Protein AF-A0A920H6Q6-F1 (afdb_monomer_lite)

Sequence (199 aa):
MEVSNDFLIGRILANDLVDDETGEIVLPLNTTIDEENISTLLSKAKGKFETLYINDIDCGPYISSTLSIDSTQTQLEAQVEIYKMMRPGEPPTKESAQNLFSNLFFIKERYDLSDVGRMKFNARIGDDSSKENILNKNDIVNVILELVNIRNGNGEVDDIDHLGNRRVRSVGEMVENVYRVGLVRLEEGCKRKINCSRI

Secondary structure (DSSP, 8-state):
-PPPHHHHTT-BBSS-EE-TTT--EEE-TT-B--HHHHHHHHHHSTT---B---BTTTB--HHHHHHHH----SHHHHHHHHHHHHSTTSPP-HHHHHHHHHHHHT-TTT---HHHHHHHHHHHHT--S---SSPPHHHHHHHHHHHHHHHTTSS-PPPTT-GGG--PPPHHHHHHHHHHHHHHHHHHHHHHHHHHTT-

Radius of gyration: 24.35 Å; chains: 1; bounding box: 63×47×61 Å

Foldseek 3Di:
DDDDLVNQAQWFFQAFQAAPVPRDGPDHHLDGDHPVCSVVCVVRVVPDGDTDDDDPQQHHCVVSVVVVVDPDDDPQVVLQVVVCVVPPPDHDDSVNSVVVVCLCFPDCVRFFCPQLNLVVLCVVLVHPPDRGRTDDPVSVVSVVVVVSCVVSVNDDDDDCPPVSNPDDDDPVNVVVVVVVVVVVVVVVVVVVVVVVVVD

Structure (mmCIF, N/CA/C/O backbone):
data_AF-A0A920H6Q6-F1
#
_entry.id   AF-A0A920H6Q6-F1
#
loop_
_atom_site.group_PDB
_atom_site.id
_atom_site.type_symbol
_atom_site.label_atom_id
_atom_site.label_alt_id
_atom_site.label_comp_id
_atom_site.label_asym_id
_atom_site.label_entity_id
_atom_site.label_seq_id
_atom_site.pdbx_PDB_ins_code
_atom_site.Cartn_x
_atom_site.Cartn_y
_atom_site.Cartn_z
_atom_site.occupancy
_atom_site.B_iso_or_equiv
_atom_site.auth_seq_id
_atom_site.auth_comp_id
_atom_site.auth_asym_id
_atom_site.auth_atom_id
_atom_site.pdbx_PDB_model_num
ATOM 1 N N . MET A 1 1 ? -32.279 -4.990 15.757 1.00 48.47 1 MET A N 1
ATOM 2 C CA . MET A 1 1 ? -32.248 -6.394 16.212 1.00 48.47 1 MET A CA 1
ATOM 3 C C . MET A 1 1 ? -31.710 -6.370 17.624 1.00 48.47 1 MET A C 1
ATOM 5 O O . MET A 1 1 ? -30.701 -5.709 17.829 1.00 48.47 1 MET A O 1
ATOM 9 N N . GLU A 1 2 ? -32.397 -6.982 18.584 1.00 58.22 2 GLU A N 1
ATOM 10 C CA . GLU A 1 2 ? -31.806 -7.212 19.906 1.00 58.22 2 GLU A CA 1
ATOM 11 C C . GLU A 1 2 ? -30.709 -8.263 19.735 1.00 58.22 2 GLU A C 1
ATOM 13 O O . GLU A 1 2 ? -30.958 -9.348 19.213 1.00 58.22 2 GLU A O 1
ATOM 18 N N . VAL A 1 3 ? -29.478 -7.893 20.072 1.00 67.44 3 VAL A N 1
ATOM 19 C CA . VAL A 1 3 ? -28.306 -8.761 19.966 1.00 67.44 3 VAL A CA 1
ATOM 20 C C . VAL A 1 3 ? -27.992 -9.247 21.376 1.00 67.44 3 VAL A C 1
ATOM 22 O O . VAL A 1 3 ? -27.889 -8.429 22.286 1.00 67.44 3 VAL A O 1
ATOM 25 N N . SER A 1 4 ? -27.882 -10.565 21.567 1.00 78.31 4 SER A N 1
ATOM 26 C CA . SER A 1 4 ? -27.472 -11.129 22.860 1.00 78.31 4 SER A CA 1
ATOM 27 C C . SER A 1 4 ? -26.034 -10.723 23.177 1.00 78.31 4 SER A C 1
ATOM 29 O O . SER A 1 4 ? -25.201 -10.668 22.270 1.00 78.31 4 SER A O 1
ATOM 31 N N . ASN A 1 5 ? -25.724 -10.498 24.454 1.00 76.69 5 ASN A N 1
ATOM 32 C CA . ASN A 1 5 ? -24.369 -10.159 24.900 1.00 76.69 5 ASN A CA 1
ATOM 33 C C . ASN A 1 5 ? -23.346 -11.219 24.460 1.00 76.69 5 ASN A C 1
ATOM 35 O O . ASN A 1 5 ? -22.254 -10.865 24.028 1.00 76.69 5 ASN A O 1
ATOM 39 N N . ASP A 1 6 ? -23.740 -12.494 24.443 1.00 79.88 6 ASP A N 1
ATOM 40 C CA . ASP A 1 6 ? -22.891 -13.610 24.009 1.00 79.88 6 ASP A CA 1
ATOM 41 C C . ASP A 1 6 ? -22.455 -13.509 22.539 1.00 79.88 6 ASP A C 1
ATOM 43 O O . ASP A 1 6 ? -21.409 -14.025 22.164 1.00 79.88 6 ASP A O 1
ATOM 47 N N . PHE A 1 7 ? -23.238 -12.836 21.687 1.00 82.19 7 PHE A N 1
ATOM 48 C CA . PHE A 1 7 ? -22.888 -12.643 20.276 1.00 82.19 7 PHE A CA 1
ATOM 49 C C . PHE A 1 7 ? -21.827 -11.553 20.077 1.00 82.19 7 PHE A C 1
ATOM 51 O O . PHE A 1 7 ? -21.143 -11.527 19.051 1.00 82.19 7 PHE A O 1
ATOM 58 N N . LEU A 1 8 ? -21.715 -10.624 21.030 1.00 81.12 8 LEU A N 1
ATOM 59 C CA . LEU A 1 8 ? -20.729 -9.547 20.979 1.00 81.12 8 LEU A CA 1
ATOM 60 C C . LEU A 1 8 ? -19.341 -10.035 21.395 1.00 81.12 8 LEU A C 1
ATOM 62 O O . LEU A 1 8 ? -18.349 -9.485 20.922 1.00 81.12 8 LEU A O 1
ATOM 66 N N . ILE A 1 9 ? -19.273 -11.067 22.238 1.00 84.75 9 ILE A N 1
ATOM 67 C CA . ILE A 1 9 ? -18.013 -11.635 22.715 1.00 84.75 9 ILE A CA 1
ATOM 68 C C . ILE A 1 9 ? -17.211 -12.182 21.526 1.00 84.75 9 ILE A C 1
ATOM 70 O O . ILE A 1 9 ? -17.725 -12.915 20.681 1.00 84.75 9 ILE A O 1
ATOM 74 N N . GLY A 1 10 ? -15.940 -11.789 21.443 1.00 84.31 10 GLY A N 1
ATOM 75 C CA . GLY A 1 10 ? -15.024 -12.177 20.369 1.00 84.31 10 GLY A CA 1
ATOM 76 C C . GLY A 1 10 ? -15.132 -11.345 19.085 1.00 84.31 10 GLY A C 1
ATOM 77 O O . GLY A 1 10 ? -14.335 -11.544 18.167 1.00 84.31 10 GLY A O 1
ATOM 78 N N . ARG A 1 11 ? -16.067 -10.387 18.992 1.00 87.62 11 ARG A N 1
ATOM 79 C CA . ARG A 1 11 ? -16.073 -9.400 17.898 1.00 87.62 11 ARG A CA 1
ATOM 80 C C . ARG A 1 11 ? -14.993 -8.342 18.124 1.00 87.62 11 ARG A C 1
ATOM 82 O O . ARG A 1 11 ? -14.571 -8.093 19.248 1.00 87.62 11 ARG A O 1
ATOM 89 N N . ILE A 1 12 ? -14.558 -7.711 17.036 1.00 91.25 12 ILE A N 1
ATOM 90 C CA . ILE A 1 12 ? -13.497 -6.695 17.039 1.00 91.25 12 ILE A CA 1
ATOM 91 C C . ILE A 1 12 ? -14.104 -5.331 16.719 1.00 91.25 12 ILE A C 1
ATOM 93 O O . ILE A 1 12 ? -14.949 -5.223 15.825 1.00 91.25 12 ILE A O 1
ATOM 97 N N . LEU A 1 13 ? -13.676 -4.292 17.436 1.00 91.19 13 LEU A N 1
ATOM 98 C CA . LEU A 1 13 ? -14.124 -2.917 17.214 1.00 91.19 13 LEU A CA 1
ATOM 99 C C . LEU A 1 13 ? -13.527 -2.311 15.944 1.00 91.19 13 LEU A C 1
ATOM 101 O O . LEU A 1 13 ? -12.327 -2.422 15.695 1.00 91.19 13 LEU A O 1
ATOM 105 N N . ALA A 1 14 ? -14.375 -1.641 15.160 1.00 89.88 14 ALA A N 1
ATOM 106 C CA . ALA A 1 14 ? -13.961 -0.983 13.921 1.00 89.88 14 ALA A CA 1
ATOM 107 C C . ALA A 1 14 ? -13.377 0.422 14.154 1.00 89.88 14 ALA A C 1
ATOM 109 O O . ALA A 1 14 ? -12.424 0.801 13.481 1.00 89.88 14 ALA A O 1
ATOM 110 N N . ASN A 1 15 ? -13.922 1.167 15.120 1.00 88.62 15 ASN A N 1
ATOM 111 C CA . ASN A 1 15 ? -13.518 2.537 15.441 1.00 88.62 15 ASN A CA 1
ATOM 112 C C . ASN A 1 15 ? -13.153 2.668 16.921 1.00 88.62 15 ASN A C 1
ATOM 114 O O . ASN A 1 15 ? -13.601 1.868 17.747 1.00 88.62 15 ASN A O 1
ATOM 118 N N . ASP A 1 16 ? -12.399 3.719 17.244 1.00 89.12 16 ASP A N 1
ATOM 119 C CA . ASP A 1 16 ? -12.136 4.118 18.626 1.00 89.12 16 ASP A CA 1
ATOM 120 C C . ASP A 1 16 ? -13.449 4.457 19.342 1.00 89.12 16 ASP A C 1
ATOM 122 O O . ASP A 1 16 ? -14.285 5.212 18.832 1.00 89.12 16 ASP A O 1
ATOM 126 N N . LEU A 1 17 ? -13.620 3.926 20.552 1.00 86.75 17 LEU A N 1
ATOM 127 C CA . LEU A 1 17 ? -14.721 4.297 21.429 1.00 86.75 17 LEU A CA 1
ATOM 128 C C . LEU A 1 17 ? -14.286 5.483 22.290 1.00 86.75 17 LEU A C 1
ATOM 130 O O . LEU A 1 17 ? -13.513 5.323 23.237 1.00 86.75 17 LEU A O 1
ATOM 134 N N . VAL A 1 18 ? -14.801 6.665 21.966 1.00 85.75 18 VAL A N 1
ATOM 135 C CA . VAL A 1 18 ? -14.535 7.908 22.700 1.00 85.75 18 VAL A CA 1
ATOM 136 C C . VAL A 1 18 ? -15.691 8.197 23.653 1.00 85.75 18 VAL A C 1
ATOM 138 O O . VAL A 1 18 ? -16.856 8.024 23.298 1.00 85.75 18 VAL A O 1
ATOM 141 N N . ASP A 1 19 ? -15.375 8.630 24.870 1.00 83.81 19 ASP A N 1
ATOM 142 C CA . ASP A 1 19 ? -16.378 9.150 25.795 1.00 83.81 19 ASP A CA 1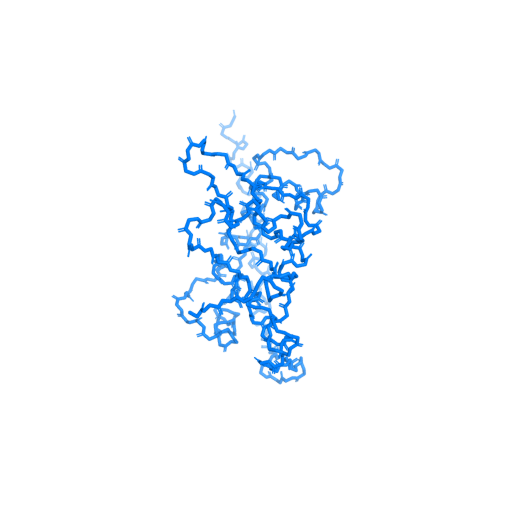
ATOM 143 C C . ASP A 1 19 ? -16.720 10.602 25.437 1.00 83.81 19 ASP A C 1
ATOM 145 O O . ASP A 1 19 ? -15.845 11.465 25.447 1.00 83.81 19 ASP A O 1
ATOM 149 N N . ASP A 1 20 ? -17.987 10.898 25.141 1.00 78.56 20 ASP A N 1
ATOM 150 C CA . ASP A 1 20 ? -18.405 12.265 24.802 1.00 78.56 20 ASP A CA 1
ATOM 151 C C . ASP A 1 20 ? -18.246 13.255 25.971 1.00 78.56 20 ASP A C 1
ATOM 153 O O . ASP A 1 20 ? -18.203 14.463 25.741 1.00 78.56 20 ASP A O 1
ATOM 157 N N . GLU A 1 21 ? -18.221 12.778 27.223 1.00 80.31 21 GLU A N 1
ATOM 158 C CA . GLU A 1 21 ? -18.136 13.653 28.400 1.00 80.31 21 GLU A CA 1
ATOM 159 C C . GLU A 1 21 ? -16.697 14.071 28.714 1.00 80.31 21 GLU A C 1
ATOM 161 O O . GLU A 1 21 ? -16.457 15.219 29.092 1.00 80.31 21 GLU A O 1
ATOM 166 N N . THR A 1 22 ? -15.734 13.161 28.545 1.00 80.94 22 THR A N 1
ATOM 167 C CA . THR A 1 22 ? -14.316 13.413 28.857 1.00 80.94 22 THR A CA 1
ATOM 168 C C . THR A 1 22 ? -13.455 13.634 27.615 1.00 80.94 22 THR A C 1
ATOM 170 O O . THR A 1 22 ? -12.376 14.216 27.717 1.00 80.94 22 THR A O 1
ATOM 173 N N . GLY A 1 23 ? -13.915 13.197 26.440 1.00 80.06 23 GLY A N 1
ATOM 174 C CA . GLY A 1 23 ? -13.130 13.174 25.206 1.00 80.06 23 GLY A CA 1
ATOM 175 C C . GLY A 1 23 ? -12.004 12.137 25.213 1.00 80.06 23 GLY A C 1
ATOM 176 O O . GLY A 1 23 ? -11.153 12.160 24.325 1.00 80.06 23 GLY A O 1
ATOM 177 N N . GLU A 1 24 ? -11.961 11.247 26.208 1.00 83.88 24 GLU A N 1
ATOM 178 C CA . GLU A 1 24 ? -10.925 10.222 26.325 1.00 83.88 24 GLU A CA 1
ATOM 179 C C . GLU A 1 24 ? -11.298 8.961 25.538 1.00 83.88 24 GLU A C 1
ATOM 181 O O . GLU A 1 24 ? -12.463 8.555 25.480 1.00 83.88 24 GLU A O 1
ATOM 186 N N . ILE A 1 25 ? -10.287 8.322 24.945 1.00 83.81 25 ILE A N 1
ATOM 187 C CA . ILE A 1 25 ? -10.435 7.031 24.269 1.00 83.81 25 ILE A CA 1
ATOM 188 C C . ILE A 1 25 ? -10.559 5.955 25.347 1.00 83.81 25 ILE A C 1
ATOM 190 O O . ILE A 1 25 ? -9.624 5.709 26.106 1.00 83.81 25 ILE A O 1
ATOM 194 N N . VAL A 1 26 ? -11.725 5.321 25.416 1.00 85.88 26 VAL A N 1
ATOM 195 C CA . VAL A 1 26 ? -12.044 4.280 26.400 1.00 85.88 26 VAL A CA 1
ATOM 196 C C . VAL A 1 26 ? -11.542 2.928 25.916 1.00 85.88 26 VAL A C 1
ATOM 198 O O . VAL A 1 26 ? -10.924 2.187 26.674 1.00 85.88 26 VAL A O 1
ATOM 201 N N . LEU A 1 27 ? -11.813 2.616 24.648 1.00 87.00 27 LEU A N 1
ATOM 202 C CA . LEU A 1 27 ? -11.328 1.419 23.974 1.00 87.00 27 LEU A CA 1
ATOM 203 C C . LEU A 1 27 ? -10.760 1.833 22.614 1.00 87.00 27 LEU A C 1
ATOM 205 O O . LEU A 1 27 ? -11.477 2.486 21.848 1.00 87.00 27 LEU A O 1
ATOM 209 N N . PRO A 1 28 ? -9.503 1.480 22.304 1.00 88.44 28 PRO A N 1
ATOM 210 C CA . PRO A 1 28 ? -8.933 1.768 21.000 1.00 88.44 28 PRO A CA 1
ATOM 211 C C . PRO A 1 28 ? -9.526 0.849 19.925 1.00 88.44 28 PRO A C 1
ATOM 213 O O . PRO A 1 28 ? -10.055 -0.234 20.207 1.00 88.44 28 PRO A O 1
ATOM 216 N N . LEU A 1 29 ? -9.406 1.275 18.674 1.00 90.19 29 LEU A N 1
ATOM 217 C CA . LEU A 1 29 ? -9.739 0.495 17.492 1.00 90.19 29 LEU A CA 1
ATOM 218 C C . LEU A 1 29 ? -9.019 -0.857 17.510 1.00 90.19 29 LEU A C 1
ATOM 220 O O . LEU A 1 29 ? -7.949 -1.007 18.101 1.00 90.19 29 LEU A O 1
ATOM 224 N N . ASN A 1 30 ? -9.601 -1.849 16.834 1.00 91.12 30 ASN A N 1
ATOM 225 C CA . ASN A 1 30 ? -9.038 -3.197 16.725 1.00 91.12 30 ASN A CA 1
ATOM 226 C C . ASN A 1 30 ? -8.922 -3.972 18.058 1.00 91.12 30 ASN A C 1
ATOM 228 O O . ASN A 1 30 ? -8.237 -4.991 18.124 1.00 91.12 30 ASN A O 1
ATOM 232 N N . THR A 1 31 ? -9.614 -3.528 19.112 1.00 90.06 31 THR A N 1
ATOM 233 C CA . THR A 1 31 ? -9.722 -4.266 20.382 1.00 90.06 31 THR A CA 1
ATOM 234 C C . THR A 1 31 ? -10.799 -5.350 20.291 1.00 90.06 31 THR A C 1
ATOM 236 O O . THR A 1 31 ? -11.875 -5.121 19.727 1.00 90.06 31 THR A O 1
ATOM 239 N N . THR A 1 32 ? -10.525 -6.528 20.856 1.00 89.50 32 THR A N 1
ATOM 240 C CA . THR A 1 32 ? -11.488 -7.628 21.004 1.00 89.50 32 THR A CA 1
ATOM 241 C C . THR A 1 32 ? -12.459 -7.363 22.153 1.00 89.50 32 THR A C 1
ATOM 243 O O . THR A 1 32 ? -12.078 -6.880 23.220 1.00 89.50 32 THR A O 1
ATOM 246 N N . ILE A 1 33 ? -13.737 -7.668 21.937 1.00 88.81 33 ILE A N 1
ATOM 247 C CA . ILE A 1 33 ? -14.773 -7.527 22.959 1.00 88.81 33 ILE A CA 1
ATOM 248 C C . ILE A 1 33 ? -14.752 -8.764 23.861 1.00 88.81 33 ILE A C 1
ATOM 250 O O . ILE A 1 33 ? -15.199 -9.841 23.462 1.00 88.81 33 ILE A O 1
ATOM 254 N N . ASP A 1 34 ? -14.271 -8.566 25.085 1.00 89.12 34 ASP A N 1
ATOM 255 C CA . ASP A 1 34 ? -14.258 -9.558 26.162 1.00 89.12 34 ASP A CA 1
ATOM 256 C C . ASP A 1 34 ? -15.338 -9.251 27.217 1.00 89.12 34 ASP A C 1
ATOM 258 O O . ASP A 1 34 ? -15.907 -8.154 27.249 1.00 89.12 34 ASP A O 1
ATOM 262 N N . GLU A 1 35 ? -15.600 -10.198 28.125 1.00 85.25 35 GLU A N 1
ATOM 263 C CA . GLU A 1 35 ? -16.595 -10.052 29.205 1.00 85.25 35 GLU A CA 1
ATOM 264 C C . GLU A 1 35 ? -16.310 -8.860 30.138 1.00 85.25 35 GLU A C 1
ATOM 266 O O . GLU A 1 35 ? -17.234 -8.246 30.670 1.00 85.25 35 GLU A O 1
ATOM 271 N N . GLU A 1 36 ? -15.042 -8.483 30.304 1.00 84.38 36 GLU A N 1
ATOM 272 C CA . GLU A 1 36 ? -14.643 -7.326 31.114 1.00 84.38 36 GLU A CA 1
ATOM 273 C C . GLU A 1 36 ? -15.003 -6.003 30.414 1.00 84.38 36 GLU A C 1
ATOM 275 O O . GLU A 1 36 ? -15.586 -5.093 31.015 1.00 84.38 36 GLU A O 1
ATOM 280 N N . ASN A 1 37 ? -14.734 -5.931 29.107 1.00 85.38 37 ASN A N 1
ATOM 281 C CA . ASN A 1 37 ? -14.883 -4.727 28.285 1.00 85.38 37 ASN A CA 1
ATOM 282 C C . ASN A 1 37 ? -16.323 -4.497 27.804 1.00 85.38 37 ASN A C 1
ATOM 284 O O . ASN A 1 37 ? -16.685 -3.384 27.426 1.00 85.38 37 ASN A O 1
ATOM 288 N N . ILE A 1 38 ? -17.181 -5.521 27.820 1.00 85.12 38 ILE A N 1
ATOM 289 C CA . ILE A 1 38 ? -18.561 -5.387 27.335 1.00 85.12 38 ILE A CA 1
ATOM 290 C C . ILE A 1 38 ? -19.383 -4.420 28.200 1.00 85.12 38 ILE A C 1
ATOM 292 O O . ILE A 1 38 ? -20.207 -3.664 27.689 1.00 85.12 38 ILE A O 1
ATOM 296 N N . SER A 1 39 ? -19.133 -4.401 29.512 1.00 83.88 39 SER A N 1
ATOM 297 C CA . SER A 1 39 ? -19.858 -3.553 30.465 1.00 83.88 39 SER A CA 1
ATOM 298 C C . SER A 1 39 ? -19.546 -2.062 30.267 1.00 83.88 39 SER A C 1
ATOM 300 O O . SER A 1 39 ? -20.444 -1.210 30.271 1.00 83.88 39 SER A O 1
ATOM 302 N N . THR A 1 40 ? -18.274 -1.746 30.023 1.00 83.69 40 THR A N 1
ATOM 303 C CA . THR A 1 40 ? -17.797 -0.392 29.724 1.00 83.69 40 THR A CA 1
ATOM 304 C C . THR A 1 40 ? -18.242 0.047 28.332 1.00 83.69 40 THR A C 1
ATOM 306 O O . THR A 1 40 ? -18.676 1.185 28.157 1.00 83.69 40 THR A O 1
ATOM 309 N N . LEU A 1 41 ? -18.247 -0.870 27.362 1.00 84.25 41 LEU A N 1
ATOM 310 C CA . LEU A 1 41 ? -18.743 -0.602 26.019 1.00 84.25 41 LEU A CA 1
ATOM 311 C C . LEU A 1 41 ? -20.244 -0.290 26.010 1.00 84.25 41 LEU A C 1
ATOM 313 O O . LEU A 1 41 ? -20.648 0.726 25.455 1.00 84.25 41 LEU A O 1
ATOM 317 N N . LEU A 1 42 ? -21.082 -1.106 26.654 1.00 82.69 42 LEU A N 1
ATOM 318 C CA . LEU A 1 42 ? -22.538 -0.907 26.652 1.00 82.69 42 LEU A CA 1
ATOM 319 C C . LEU A 1 42 ? -22.963 0.386 27.358 1.00 82.69 42 LEU A C 1
ATOM 321 O O . LEU A 1 42 ? -23.903 1.046 26.917 1.00 82.69 42 LEU A O 1
ATOM 325 N N . SER A 1 43 ? -22.270 0.757 28.437 1.00 81.94 43 SER A N 1
ATOM 326 C CA . SER A 1 43 ? -22.560 1.992 29.172 1.00 81.94 43 SER A CA 1
ATOM 327 C C . SER A 1 43 ? -22.176 3.248 28.387 1.00 81.94 43 SER A C 1
ATOM 329 O O . SER A 1 43 ? -22.920 4.228 28.414 1.00 81.94 43 SER A O 1
ATOM 331 N N . LYS A 1 44 ? -21.056 3.218 27.653 1.00 82.12 44 LYS A N 1
ATOM 332 C CA . LYS A 1 44 ? -20.520 4.400 26.961 1.00 82.12 44 LYS A CA 1
ATOM 333 C C . LYS A 1 44 ? -20.879 4.509 25.478 1.00 82.12 44 LYS A C 1
ATOM 335 O O . LYS A 1 44 ? -20.953 5.620 24.972 1.00 82.12 44 LYS A O 1
ATOM 340 N N . ALA A 1 45 ? -21.186 3.411 24.785 1.00 72.06 45 ALA A N 1
ATOM 341 C CA . ALA A 1 45 ? -21.461 3.411 23.340 1.00 72.06 45 ALA A CA 1
ATOM 342 C C . ALA A 1 45 ? -22.811 4.034 22.930 1.00 72.06 45 ALA A C 1
ATOM 344 O O . ALA A 1 45 ? -23.135 4.054 21.743 1.00 72.06 45 ALA A O 1
ATOM 345 N N . LYS A 1 46 ? -23.630 4.506 23.886 1.00 70.38 46 LYS A N 1
ATOM 346 C CA . LYS A 1 46 ? -24.887 5.258 23.658 1.00 70.38 46 LYS A CA 1
ATOM 347 C C . LYS A 1 46 ? -25.758 4.704 22.511 1.00 70.38 46 LYS A C 1
ATOM 349 O O . LYS A 1 46 ? -26.373 5.443 21.745 1.00 70.38 46 LYS A O 1
ATOM 354 N N . GLY A 1 47 ? -25.825 3.374 22.405 1.00 70.38 47 GLY A N 1
ATOM 355 C CA . GLY A 1 47 ? -26.691 2.644 21.479 1.00 70.38 47 GLY A CA 1
ATOM 356 C C . GLY A 1 47 ? -26.165 2.423 20.055 1.00 70.38 47 GLY A C 1
ATOM 357 O O . GLY A 1 47 ? -26.868 1.766 19.285 1.00 70.38 47 GLY A O 1
ATOM 358 N N . LYS A 1 48 ? -24.974 2.915 19.676 1.00 81.62 48 LYS A N 1
ATOM 359 C CA . LYS A 1 48 ? -24.379 2.649 18.351 1.00 81.62 48 LYS A CA 1
ATOM 360 C C . LYS A 1 48 ? -22.864 2.486 18.427 1.00 81.62 48 LYS A C 1
ATOM 362 O O . LYS A 1 48 ? -22.156 3.401 18.820 1.00 81.62 48 LYS A O 1
ATOM 367 N N . PHE A 1 49 ? -22.377 1.345 17.961 1.00 85.19 49 PHE A N 1
ATOM 368 C CA . PHE A 1 49 ? -20.959 1.094 17.732 1.00 85.19 49 PHE A CA 1
ATOM 369 C C . PHE A 1 49 ? -20.799 0.185 16.514 1.00 85.19 49 PHE A C 1
ATOM 371 O O . PHE A 1 49 ? -21.725 -0.539 16.137 1.00 85.19 49 PHE A O 1
ATOM 378 N N . GLU A 1 50 ? -19.630 0.245 15.887 1.00 87.62 50 GLU A N 1
ATOM 379 C CA . GLU A 1 50 ? -19.314 -0.513 14.681 1.00 87.62 50 GLU A CA 1
ATOM 380 C C . GLU A 1 50 ? -18.334 -1.637 15.019 1.00 87.62 50 GLU A C 1
ATOM 382 O O . GLU A 1 50 ? -17.358 -1.445 15.748 1.00 87.62 50 GLU A O 1
ATOM 387 N N . THR A 1 51 ? -18.603 -2.825 14.484 1.00 89.69 51 THR A N 1
ATOM 388 C CA . THR A 1 51 ? -17.731 -3.994 14.623 1.00 89.69 51 THR A CA 1
ATOM 389 C C 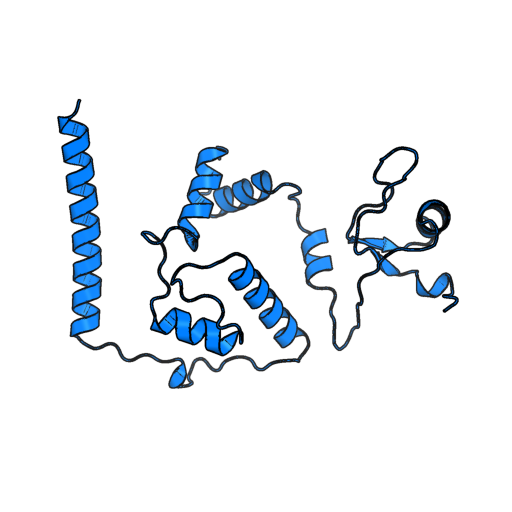. THR A 1 51 ? -17.290 -4.468 13.252 1.00 89.69 51 THR A C 1
ATOM 391 O O . THR A 1 51 ? -17.992 -4.272 12.257 1.00 89.69 51 THR A O 1
ATOM 394 N N . LEU A 1 52 ? -16.118 -5.095 13.197 1.00 90.06 52 LEU A N 1
ATOM 395 C CA . LEU A 1 52 ? -15.627 -5.702 11.972 1.00 90.06 52 LEU A CA 1
ATOM 396 C C . LEU A 1 52 ? -16.474 -6.928 11.622 1.00 90.06 52 LEU A C 1
ATOM 398 O O . LEU A 1 52 ? -16.666 -7.844 12.430 1.00 90.06 52 LEU A O 1
ATOM 402 N N . TYR A 1 53 ? -16.957 -6.953 10.382 1.00 88.88 53 TYR A N 1
ATOM 403 C CA . TYR A 1 53 ? -17.615 -8.123 9.828 1.00 88.88 53 TYR A CA 1
ATOM 404 C C . TYR A 1 53 ? -16.560 -9.159 9.440 1.00 88.88 53 TYR A C 1
ATOM 406 O O . TYR A 1 53 ? -15.924 -9.059 8.394 1.00 88.88 53 TYR A O 1
ATOM 414 N N . ILE A 1 54 ? -16.359 -10.129 10.327 1.00 87.19 54 ILE A N 1
ATOM 415 C CA . ILE A 1 54 ? -15.410 -11.225 10.145 1.00 87.19 54 ILE A CA 1
ATOM 416 C C . ILE A 1 54 ? -16.204 -12.519 10.000 1.00 87.19 54 ILE A C 1
ATOM 418 O O . ILE A 1 54 ? -17.053 -12.817 10.850 1.00 87.19 54 ILE A O 1
ATOM 422 N N . ASN A 1 55 ? -15.895 -13.255 8.935 1.00 85.25 55 ASN A N 1
ATOM 423 C CA . ASN A 1 55 ? -16.403 -14.586 8.632 1.00 85.25 55 ASN A CA 1
ATOM 424 C C . ASN A 1 55 ? -15.235 -15.490 8.236 1.00 85.25 55 ASN A C 1
ATOM 426 O O . ASN A 1 55 ? -14.410 -15.100 7.412 1.00 85.25 55 ASN A O 1
ATOM 430 N N . ASP A 1 56 ? -15.238 -16.734 8.706 1.00 76.44 56 ASP A N 1
ATOM 431 C CA . ASP A 1 56 ? -14.167 -17.701 8.416 1.00 76.44 56 ASP A CA 1
ATOM 432 C C . ASP A 1 56 ? -14.093 -18.145 6.944 1.00 76.44 56 ASP A C 1
ATOM 434 O O . ASP A 1 56 ? -13.131 -18.796 6.543 1.00 76.44 56 ASP A O 1
ATOM 438 N N . ILE A 1 57 ? -15.111 -17.816 6.144 1.00 79.44 57 ILE A N 1
ATOM 439 C CA . ILE A 1 57 ? -15.236 -18.242 4.745 1.00 79.44 57 ILE A CA 1
ATOM 440 C C . ILE A 1 57 ? -14.910 -17.076 3.805 1.00 79.44 57 ILE A C 1
ATOM 442 O O . ILE A 1 57 ? -13.948 -17.152 3.049 1.00 79.44 57 ILE A O 1
ATOM 446 N N . ASP A 1 58 ? -15.670 -15.981 3.894 1.00 82.31 58 ASP A N 1
ATOM 447 C CA . ASP A 1 58 ? -15.614 -14.910 2.888 1.00 82.31 58 ASP A CA 1
ATOM 448 C C . ASP A 1 58 ? -14.818 -13.671 3.327 1.00 82.31 58 ASP A C 1
ATOM 450 O O . ASP A 1 58 ? -14.475 -12.835 2.493 1.00 82.31 58 ASP A O 1
ATOM 454 N N . CYS A 1 59 ? -14.586 -13.479 4.631 1.00 86.38 59 CYS A N 1
ATOM 455 C CA . CYS A 1 59 ? -14.075 -12.221 5.191 1.00 86.38 59 CYS A CA 1
ATOM 456 C C . CYS A 1 59 ? -13.132 -12.485 6.371 1.00 86.38 59 CYS A C 1
ATOM 458 O O . CYS A 1 59 ? -13.505 -12.301 7.532 1.00 86.38 59 CYS A O 1
ATOM 460 N N . GLY A 1 60 ? -11.903 -12.914 6.075 1.00 88.50 60 GLY A N 1
ATOM 461 C CA . GLY A 1 60 ? -10.900 -13.182 7.107 1.00 88.50 60 GLY A CA 1
ATOM 462 C C . GLY A 1 60 ? -10.364 -11.913 7.801 1.00 88.50 60 GLY A C 1
ATOM 463 O O . GLY A 1 60 ? -10.273 -10.851 7.178 1.00 88.50 60 GLY A O 1
ATOM 464 N N . PRO A 1 61 ? -9.930 -12.001 9.074 1.00 91.81 61 PRO A N 1
ATOM 465 C CA . PRO A 1 61 ? -9.456 -10.859 9.862 1.00 91.81 61 PRO A CA 1
ATOM 466 C C . PRO A 1 61 ? -7.988 -10.496 9.568 1.00 91.81 61 PRO A C 1
ATOM 468 O O . PRO A 1 61 ? -7.201 -10.267 10.487 1.00 91.81 61 PRO A O 1
ATOM 471 N N . TYR A 1 62 ? -7.573 -10.463 8.298 1.00 93.25 62 TYR A N 1
ATOM 472 C CA . TYR A 1 62 ? -6.153 -10.317 7.941 1.00 93.25 62 TYR A CA 1
ATOM 473 C C . TYR A 1 62 ? -5.584 -8.957 8.351 1.00 93.25 62 TYR A C 1
ATOM 475 O O . TYR A 1 62 ? -4.557 -8.910 9.020 1.00 93.25 62 TYR A O 1
ATOM 483 N N . ILE A 1 63 ? -6.280 -7.865 8.008 1.00 92.88 63 ILE A N 1
ATOM 484 C CA . ILE A 1 63 ? -5.833 -6.499 8.325 1.00 92.88 63 ILE A CA 1
ATOM 485 C C . ILE A 1 63 ? -5.822 -6.263 9.837 1.00 92.88 63 ILE A C 1
ATOM 487 O O . ILE A 1 63 ? -4.855 -5.728 10.374 1.00 92.88 63 ILE A O 1
ATOM 491 N N . SER A 1 64 ? -6.866 -6.729 10.526 1.00 92.38 64 SER A N 1
ATOM 492 C CA . SER A 1 64 ? -6.965 -6.680 11.987 1.00 92.38 64 SER A CA 1
ATOM 493 C C . SER A 1 64 ? -5.783 -7.396 12.650 1.00 92.38 64 SER A C 1
ATOM 495 O O . SER A 1 64 ? -5.087 -6.803 13.473 1.00 92.38 64 SER A O 1
ATOM 497 N N . SER A 1 65 ? -5.478 -8.619 12.206 1.00 92.81 65 SER A N 1
ATOM 498 C CA . SER A 1 65 ? -4.362 -9.410 12.736 1.00 92.81 65 SER A CA 1
ATOM 499 C C . SER A 1 65 ? -3.003 -8.757 12.471 1.00 92.81 65 SER A C 1
ATOM 501 O O . SER A 1 65 ? -2.130 -8.780 13.334 1.00 92.81 65 SER A O 1
ATOM 503 N N . THR A 1 66 ? -2.806 -8.154 11.291 1.00 93.88 66 THR A N 1
ATOM 504 C CA . THR A 1 66 ? -1.560 -7.435 10.981 1.00 93.88 66 THR A CA 1
ATOM 505 C C . THR A 1 66 ? -1.405 -6.166 11.809 1.00 93.88 66 THR A C 1
ATOM 507 O O . THR A 1 66 ? -0.304 -5.880 12.268 1.00 93.88 66 THR A O 1
ATOM 510 N N . LEU A 1 67 ? -2.499 -5.440 12.046 1.00 92.81 67 LEU A N 1
ATOM 511 C CA . LEU A 1 67 ? -2.484 -4.205 12.823 1.00 92.81 67 LEU A CA 1
ATOM 512 C C . LEU A 1 67 ? -2.169 -4.467 14.302 1.00 92.81 67 LEU A C 1
ATOM 514 O O . LEU A 1 67 ? -1.511 -3.653 14.931 1.00 92.81 67 LEU A O 1
ATOM 518 N N . SER A 1 68 ? -2.566 -5.621 14.848 1.00 91.25 68 SER A N 1
ATOM 519 C CA . SER A 1 68 ? -2.215 -6.020 16.221 1.00 91.25 68 SER A CA 1
ATOM 520 C C . SER A 1 68 ? -0.720 -6.302 16.422 1.00 91.25 68 SER A C 1
ATOM 522 O O . SER A 1 68 ? -0.241 -6.254 17.552 1.00 91.25 68 SER A O 1
ATOM 524 N N . ILE A 1 69 ? 0.010 -6.641 15.354 1.00 94.50 69 ILE A N 1
ATOM 525 C CA . ILE A 1 69 ? 1.457 -6.915 15.395 1.00 94.50 69 ILE A CA 1
ATOM 526 C C . ILE A 1 69 ? 2.265 -5.636 15.133 1.00 94.50 69 ILE A C 1
ATOM 528 O O . ILE A 1 69 ? 3.421 -5.542 15.552 1.00 94.50 69 ILE A O 1
ATOM 532 N N . ASP A 1 70 ? 1.677 -4.664 14.434 1.00 94.12 70 ASP A N 1
ATOM 533 C CA . ASP A 1 70 ? 2.330 -3.401 14.114 1.00 94.12 70 ASP A CA 1
ATOM 534 C C . ASP A 1 70 ? 2.637 -2.601 15.387 1.00 94.12 70 ASP A C 1
ATOM 536 O O . ASP A 1 70 ? 1.802 -2.427 16.273 1.00 94.12 70 ASP A O 1
ATOM 540 N N . SER A 1 71 ? 3.875 -2.125 15.481 1.00 91.19 71 SER A N 1
ATOM 541 C CA . SER A 1 71 ? 4.354 -1.322 16.604 1.00 91.19 71 SER A CA 1
ATOM 542 C C . SER A 1 71 ? 4.224 0.178 16.351 1.00 91.19 71 SER A C 1
ATOM 544 O O . SER A 1 71 ? 4.389 0.970 17.280 1.00 91.19 71 SER A O 1
ATOM 546 N N . THR A 1 72 ? 3.954 0.586 15.109 1.00 94.06 72 THR A N 1
ATOM 547 C CA . THR A 1 72 ? 3.896 1.995 14.721 1.00 94.06 72 THR A CA 1
ATOM 548 C C . THR A 1 72 ? 2.505 2.580 14.937 1.00 94.06 72 THR A C 1
ATOM 550 O O . THR A 1 72 ? 1.497 1.942 14.656 1.00 94.06 72 THR A O 1
ATOM 553 N N . GLN A 1 73 ? 2.439 3.815 15.445 1.00 89.31 73 GLN A N 1
ATOM 554 C CA . GLN A 1 73 ? 1.161 4.500 15.699 1.00 89.31 73 GLN A CA 1
ATOM 555 C C . GLN A 1 73 ? 1.003 5.758 14.850 1.00 89.31 73 GLN A C 1
ATOM 557 O O . GLN A 1 73 ? -0.109 6.200 14.564 1.00 89.31 73 GLN A O 1
ATOM 562 N N . THR A 1 74 ? 2.119 6.352 14.425 1.00 94.31 74 THR A N 1
ATOM 563 C CA . THR A 1 74 ? 2.115 7.573 13.619 1.00 94.31 74 THR A CA 1
ATOM 564 C C . THR A 1 74 ? 2.725 7.353 12.240 1.00 94.31 74 THR A C 1
ATOM 566 O O . THR A 1 74 ? 3.626 6.539 12.039 1.00 94.31 74 THR A O 1
ATOM 569 N N . GLN A 1 75 ? 2.301 8.169 11.270 1.00 93.38 75 GLN A N 1
ATOM 570 C CA . GLN A 1 75 ? 2.860 8.139 9.914 1.00 93.38 75 GLN A CA 1
ATOM 571 C C . GLN A 1 75 ? 4.387 8.333 9.900 1.00 93.38 75 GLN A C 1
ATOM 573 O O . GLN A 1 75 ? 5.084 7.754 9.067 1.00 93.38 75 GLN A O 1
ATOM 578 N N . LEU A 1 76 ? 4.914 9.167 10.801 1.00 93.38 76 LEU A N 1
ATOM 579 C CA . LEU A 1 76 ? 6.345 9.448 10.875 1.00 93.38 76 LEU A CA 1
ATOM 580 C C . LEU A 1 76 ? 7.129 8.234 11.372 1.00 93.38 76 LEU A C 1
ATOM 582 O O . LEU A 1 76 ? 8.175 7.926 10.810 1.00 93.38 76 LEU A O 1
ATOM 586 N N . GLU A 1 77 ? 6.622 7.535 12.385 1.00 94.38 77 GLU A N 1
ATOM 587 C CA . GLU A 1 77 ? 7.227 6.294 12.877 1.00 94.38 77 GLU A CA 1
ATOM 588 C C . GLU A 1 77 ? 7.239 5.220 11.793 1.00 94.38 77 GLU A C 1
ATOM 590 O O . GLU A 1 77 ? 8.289 4.630 11.548 1.00 94.38 77 GLU A O 1
ATOM 595 N N . ALA A 1 78 ? 6.129 5.052 11.066 1.00 95.12 78 ALA A N 1
ATOM 596 C CA . ALA A 1 78 ? 6.056 4.131 9.933 1.00 95.12 78 ALA A CA 1
ATOM 597 C C . ALA A 1 78 ? 7.100 4.464 8.850 1.00 95.12 78 ALA A C 1
ATOM 599 O O . ALA A 1 78 ? 7.810 3.588 8.357 1.00 95.12 78 ALA A O 1
ATOM 600 N N . GLN A 1 79 ? 7.270 5.745 8.507 1.00 94.44 79 GLN A N 1
ATOM 601 C CA . GLN A 1 79 ? 8.302 6.174 7.554 1.00 94.44 79 GLN A CA 1
ATOM 602 C C . GLN A 1 79 ? 9.724 5.928 8.070 1.00 94.44 79 GLN A C 1
ATOM 604 O O . GLN A 1 79 ? 10.618 5.596 7.289 1.00 94.44 79 GLN A O 1
ATOM 609 N N . VAL A 1 80 ? 9.946 6.088 9.374 1.00 93.88 80 VAL A N 1
ATOM 610 C CA . VAL A 1 80 ? 11.232 5.817 10.018 1.00 93.88 80 VAL A CA 1
ATOM 611 C C . VAL A 1 80 ? 11.544 4.316 10.024 1.00 93.88 80 VAL A C 1
ATOM 613 O O . VAL A 1 80 ? 12.676 3.945 9.723 1.00 93.88 80 VAL A O 1
ATOM 616 N N . GLU A 1 81 ? 10.569 3.451 10.301 1.00 93.25 81 GLU A N 1
ATOM 617 C CA . GLU A 1 81 ? 10.710 1.991 10.184 1.00 93.25 81 GLU A CA 1
ATOM 618 C C . GLU A 1 81 ? 11.072 1.576 8.750 1.00 93.25 81 GLU A C 1
ATOM 620 O O . GLU A 1 81 ? 12.062 0.871 8.538 1.00 93.25 81 GLU A O 1
ATOM 625 N N . ILE A 1 82 ? 10.360 2.108 7.747 1.00 93.94 82 ILE A N 1
ATOM 626 C CA . ILE A 1 82 ? 10.677 1.878 6.326 1.00 93.94 82 ILE A CA 1
ATOM 627 C C . ILE A 1 82 ? 12.111 2.327 6.006 1.00 93.94 82 ILE A C 1
ATOM 629 O O . ILE A 1 82 ? 12.850 1.621 5.315 1.00 93.94 82 ILE A O 1
ATOM 633 N N . TYR A 1 83 ? 12.535 3.482 6.528 1.00 94.38 83 TYR A N 1
ATOM 634 C CA . TYR A 1 83 ? 13.897 3.982 6.337 1.00 94.38 83 TYR A CA 1
ATOM 635 C C . TYR A 1 83 ? 14.947 3.028 6.920 1.00 94.38 83 TYR A C 1
ATOM 637 O O . TYR A 1 83 ? 15.911 2.697 6.228 1.00 94.38 83 TYR A O 1
ATOM 645 N N . LYS A 1 84 ? 14.756 2.552 8.159 1.00 93.50 84 LYS A N 1
ATOM 646 C CA . LYS A 1 84 ? 15.681 1.618 8.827 1.00 93.50 84 LYS A CA 1
ATOM 647 C C . LYS A 1 84 ? 15.823 0.302 8.060 1.00 93.50 84 LYS A C 1
ATOM 649 O O . LYS A 1 84 ? 16.932 -0.218 7.966 1.00 93.50 84 LYS A O 1
ATOM 654 N N . MET A 1 85 ? 14.726 -0.215 7.503 1.00 93.19 85 MET A N 1
ATOM 655 C CA . MET A 1 85 ? 14.734 -1.449 6.709 1.00 93.19 85 MET A CA 1
ATOM 656 C C . MET A 1 85 ? 15.517 -1.286 5.402 1.00 93.19 85 MET A C 1
ATOM 658 O O . MET A 1 85 ? 16.292 -2.162 5.026 1.00 93.19 85 MET A O 1
ATOM 662 N N . MET A 1 86 ? 15.352 -0.150 4.718 1.00 92.44 86 MET A N 1
ATOM 663 C CA . MET A 1 86 ? 16.042 0.130 3.452 1.00 92.44 86 MET A CA 1
ATOM 664 C C . MET A 1 86 ? 17.517 0.504 3.638 1.00 92.44 86 MET A C 1
ATOM 666 O O . MET A 1 86 ? 18.337 0.240 2.758 1.00 92.44 86 MET A O 1
ATOM 670 N N . ARG A 1 87 ? 17.858 1.158 4.754 1.00 93.12 87 ARG A N 1
ATOM 671 C CA . ARG A 1 87 ? 19.212 1.628 5.076 1.00 93.12 87 ARG A CA 1
ATOM 672 C C . ARG A 1 87 ? 19.603 1.226 6.501 1.00 93.12 87 ARG A C 1
ATOM 674 O O . ARG A 1 87 ? 19.613 2.073 7.401 1.00 93.12 87 ARG A O 1
ATOM 681 N N . PRO A 1 88 ? 19.942 -0.054 6.722 1.00 92.38 88 PRO A N 1
ATOM 682 C CA . PRO A 1 88 ? 20.307 -0.528 8.047 1.00 92.38 88 PRO A CA 1
ATOM 683 C C . PRO A 1 88 ? 21.599 0.155 8.516 1.00 92.38 88 PRO A C 1
ATOM 685 O O . PRO A 1 88 ? 22.642 0.046 7.875 1.00 92.38 88 PRO A O 1
ATOM 688 N N . GLY A 1 89 ? 21.525 0.860 9.646 1.00 87.06 89 GLY A N 1
ATOM 689 C CA . GLY A 1 89 ? 22.676 1.493 10.301 1.00 87.06 89 GLY A CA 1
ATOM 690 C C . GLY A 1 89 ? 22.829 3.003 10.083 1.00 87.06 89 GLY A C 1
ATOM 691 O O . GLY A 1 89 ? 23.623 3.621 10.789 1.00 87.06 89 GLY A O 1
ATOM 692 N N . GLU A 1 90 ? 22.063 3.626 9.182 1.00 89.69 90 GLU A N 1
ATOM 693 C CA . GLU A 1 90 ? 22.019 5.092 9.081 1.00 89.69 90 GLU A CA 1
ATOM 694 C C . GLU A 1 90 ? 20.995 5.671 10.074 1.00 89.69 90 GLU A C 1
ATOM 696 O O . GLU A 1 90 ? 19.856 5.195 10.114 1.00 89.69 90 GLU A O 1
ATOM 701 N N . PRO A 1 91 ? 21.340 6.706 10.867 1.00 90.31 91 PRO A N 1
ATOM 702 C CA . PRO A 1 91 ? 20.382 7.322 11.776 1.00 90.31 91 PRO A CA 1
ATOM 703 C C . PRO A 1 91 ? 19.268 8.024 10.976 1.00 90.31 91 PRO A C 1
ATOM 705 O O . PRO A 1 91 ? 19.565 8.891 10.148 1.00 90.31 91 PRO A O 1
ATOM 708 N N . PRO A 1 92 ? 17.985 7.685 11.203 1.00 90.69 92 PRO A N 1
ATOM 709 C CA . PRO A 1 92 ? 16.884 8.294 10.472 1.00 90.69 92 PRO A CA 1
ATOM 710 C C . PRO A 1 92 ? 16.631 9.720 10.971 1.00 90.69 92 PRO A C 1
ATOM 712 O O . PRO A 1 92 ? 16.448 9.954 12.165 1.00 90.69 92 PRO A O 1
ATOM 715 N N . THR A 1 93 ? 16.554 10.678 10.049 1.00 92.69 93 THR A N 1
ATOM 716 C CA . THR A 1 93 ? 15.967 11.999 10.314 1.00 92.69 93 THR A CA 1
ATOM 717 C C . THR A 1 93 ? 14.579 12.074 9.684 1.00 92.69 93 THR A C 1
ATOM 719 O O . THR A 1 93 ? 14.308 11.410 8.680 1.00 92.69 93 THR A O 1
ATOM 722 N N . LYS A 1 94 ? 13.693 12.906 10.250 1.00 91.88 94 LYS A N 1
ATOM 723 C CA . LYS A 1 94 ? 12.323 13.104 9.744 1.00 91.88 94 LYS A CA 1
ATOM 724 C C . LYS A 1 94 ? 12.302 13.422 8.246 1.00 91.88 94 LYS A C 1
ATOM 726 O O . LYS A 1 94 ? 11.563 12.799 7.491 1.00 91.88 94 LYS A O 1
ATOM 731 N N . GLU A 1 95 ? 13.135 14.369 7.827 1.00 92.75 95 GLU A N 1
ATOM 732 C CA . GLU A 1 95 ? 13.211 14.808 6.433 1.00 92.75 95 GLU A CA 1
ATOM 733 C C . GLU A 1 95 ? 13.758 13.709 5.518 1.00 92.75 95 GLU A C 1
ATOM 735 O O . GLU A 1 95 ? 13.204 13.475 4.446 1.00 92.75 95 GLU A O 1
ATOM 740 N N . SER A 1 96 ? 14.802 12.989 5.940 1.00 92.12 96 SER A N 1
ATOM 741 C CA . SER A 1 96 ? 15.370 11.894 5.146 1.00 92.12 96 SER A CA 1
ATOM 742 C C . SER A 1 96 ? 14.380 10.747 4.961 1.00 92.12 96 SER A C 1
ATOM 744 O O . SER A 1 96 ? 14.265 10.225 3.853 1.00 92.12 96 SER A O 1
ATOM 746 N N . ALA A 1 97 ? 13.627 10.386 6.004 1.00 93.88 97 ALA A N 1
ATOM 747 C CA . ALA A 1 97 ? 12.602 9.346 5.934 1.00 93.88 97 ALA A CA 1
ATOM 748 C C . ALA A 1 97 ? 11.450 9.740 4.991 1.00 93.88 97 ALA A C 1
ATOM 750 O O . ALA A 1 97 ? 11.086 8.973 4.097 1.00 93.88 97 ALA A O 1
ATOM 751 N N . GLN A 1 98 ? 10.932 10.966 5.126 1.00 93.56 98 GLN A N 1
ATOM 752 C CA . GLN A 1 98 ? 9.875 11.500 4.260 1.00 93.56 98 GLN A CA 1
ATOM 753 C C . GLN A 1 98 ? 10.306 11.588 2.794 1.00 93.56 98 GLN A C 1
ATOM 755 O O . GLN A 1 98 ? 9.567 11.173 1.893 1.00 93.56 98 GLN A O 1
ATOM 760 N N . ASN A 1 99 ? 11.514 12.098 2.554 1.00 93.06 99 ASN A N 1
ATOM 761 C CA . ASN A 1 99 ? 12.067 12.211 1.213 1.00 93.06 99 ASN A CA 1
ATOM 762 C C . ASN A 1 99 ? 12.322 10.835 0.600 1.00 93.06 99 ASN A C 1
ATOM 764 O O . ASN A 1 99 ? 12.000 10.637 -0.570 1.00 93.06 99 ASN A O 1
ATOM 768 N N . LEU A 1 100 ? 12.865 9.873 1.354 1.00 92.56 100 LEU A N 1
ATOM 769 C CA . LEU A 1 100 ? 13.076 8.512 0.859 1.00 92.56 100 LEU A CA 1
ATOM 770 C C . LEU A 1 100 ? 11.748 7.884 0.428 1.00 92.56 100 LEU A C 1
ATOM 772 O O . LEU A 1 100 ? 11.642 7.426 -0.705 1.00 92.56 100 LEU A O 1
ATOM 776 N N . PHE A 1 101 ? 10.732 7.922 1.293 1.00 93.50 101 PHE A N 1
ATOM 777 C CA . PHE A 1 101 ? 9.423 7.336 1.003 1.00 93.50 101 PHE A CA 1
ATOM 778 C C . PHE A 1 101 ? 8.766 7.964 -0.234 1.00 93.50 101 PHE A C 1
ATOM 780 O O . PHE A 1 101 ? 8.281 7.253 -1.112 1.00 93.50 101 PHE A O 1
ATOM 787 N N . SER A 1 102 ? 8.815 9.295 -0.349 1.00 91.81 102 SER A N 1
ATOM 788 C CA . SER A 1 102 ? 8.262 10.013 -1.505 1.00 91.81 102 SER A CA 1
ATOM 789 C C . SER A 1 102 ? 8.969 9.623 -2.809 1.00 91.81 102 SER A C 1
ATOM 791 O O . SER A 1 102 ? 8.320 9.377 -3.824 1.00 91.81 102 SER A O 1
ATOM 793 N N . ASN A 1 103 ? 10.299 9.494 -2.762 1.00 92.31 103 ASN A N 1
ATOM 794 C CA . ASN A 1 103 ? 11.123 9.118 -3.911 1.00 92.31 103 ASN A CA 1
ATOM 795 C C . ASN A 1 103 ? 10.905 7.681 -4.398 1.00 92.31 103 ASN A C 1
ATOM 797 O O . ASN A 1 103 ? 11.240 7.399 -5.545 1.00 92.31 103 ASN A O 1
ATOM 801 N N . LEU A 1 104 ? 10.388 6.775 -3.562 1.00 90.94 104 LEU A N 1
ATOM 802 C CA . LEU A 1 104 ? 10.204 5.375 -3.949 1.00 90.94 104 LEU A CA 1
ATOM 803 C C . LEU A 1 104 ? 9.076 5.186 -4.969 1.00 90.94 104 LEU A C 1
ATOM 805 O O . LEU A 1 104 ? 9.246 4.404 -5.899 1.00 90.94 104 LEU A O 1
ATOM 809 N N . PHE A 1 105 ? 7.948 5.884 -4.799 1.00 90.44 105 PHE A N 1
ATOM 810 C CA . PHE A 1 105 ? 6.718 5.581 -5.550 1.00 90.44 105 PHE A CA 1
ATOM 811 C C . PHE A 1 105 ? 6.029 6.799 -6.177 1.00 90.44 105 PHE A C 1
ATOM 813 O O . PHE A 1 105 ? 5.296 6.645 -7.152 1.00 90.44 105 PHE A O 1
ATOM 820 N N . PHE A 1 106 ? 6.254 8.001 -5.634 1.00 90.56 106 PHE A N 1
ATOM 821 C CA . PHE A 1 106 ? 5.445 9.189 -5.945 1.00 90.56 106 PHE A CA 1
ATOM 822 C C . PHE A 1 106 ? 6.189 10.241 -6.779 1.00 90.56 106 PHE A C 1
ATOM 824 O O . PHE A 1 106 ? 5.606 11.254 -7.156 1.00 90.56 106 PHE A O 1
ATOM 831 N N . ILE A 1 107 ? 7.476 10.025 -7.066 1.00 91.12 107 ILE A N 1
ATOM 832 C CA . ILE A 1 107 ? 8.302 10.947 -7.853 1.00 91.12 107 ILE A CA 1
ATOM 833 C C . ILE A 1 107 ? 8.521 10.366 -9.249 1.00 91.12 107 ILE A C 1
ATOM 835 O O . ILE A 1 107 ? 9.168 9.330 -9.409 1.00 91.12 107 ILE A O 1
ATOM 839 N N . LYS A 1 108 ? 8.022 11.070 -10.269 1.00 88.75 108 LYS A N 1
ATOM 840 C CA . LYS A 1 108 ? 8.039 10.646 -11.679 1.00 88.75 108 LYS A CA 1
ATOM 841 C C . LYS A 1 108 ? 9.451 10.420 -12.227 1.00 88.75 108 LYS A C 1
ATOM 843 O O . LYS A 1 108 ? 9.668 9.554 -13.065 1.00 88.75 108 LYS A O 1
ATOM 848 N N . GLU A 1 109 ? 10.434 11.178 -11.751 1.00 86.38 109 GLU A N 1
ATOM 849 C CA . GLU A 1 109 ? 11.838 11.035 -12.147 1.00 86.38 109 GLU A CA 1
ATOM 850 C C . GLU A 1 109 ? 12.492 9.757 -11.601 1.00 86.38 109 GLU A C 1
ATOM 852 O O . GLU A 1 109 ? 13.584 9.381 -12.037 1.00 86.38 109 GLU A O 1
ATOM 857 N N . ARG A 1 110 ? 11.878 9.124 -10.596 1.00 86.31 110 ARG A N 1
ATOM 858 C CA . ARG A 1 110 ? 12.399 7.935 -9.908 1.00 86.31 110 ARG A CA 1
ATOM 859 C C . ARG A 1 110 ? 11.548 6.698 -10.152 1.00 86.31 110 ARG A C 1
ATOM 861 O O . ARG A 1 110 ? 12.078 5.592 -10.072 1.00 86.31 110 ARG A O 1
ATOM 868 N N . TYR A 1 111 ? 10.274 6.884 -10.475 1.00 91.50 111 TYR A N 1
ATOM 869 C CA . TYR A 1 111 ? 9.310 5.811 -10.615 1.00 91.50 111 TYR A CA 1
ATOM 870 C C . TYR A 1 111 ? 8.378 6.060 -11.810 1.00 91.50 111 TYR A C 1
ATOM 872 O O . TYR A 1 111 ? 7.775 7.124 -11.929 1.00 91.50 111 TYR A O 1
ATOM 880 N N . ASP A 1 112 ? 8.278 5.073 -12.701 1.00 89.94 112 ASP A N 1
ATOM 881 C CA . ASP A 1 112 ? 7.463 5.121 -13.918 1.00 89.94 112 ASP A CA 1
ATOM 882 C C . ASP A 1 112 ? 7.003 3.697 -14.267 1.00 89.94 112 ASP A C 1
ATOM 884 O O . ASP A 1 112 ? 7.825 2.842 -14.611 1.00 89.94 112 ASP A O 1
ATOM 888 N N . LEU A 1 113 ? 5.695 3.425 -14.178 1.00 89.19 113 LEU A N 1
ATOM 889 C CA . LEU A 1 113 ? 5.111 2.148 -14.610 1.00 89.19 113 LEU A CA 1
ATOM 890 C C . LEU A 1 113 ? 5.214 1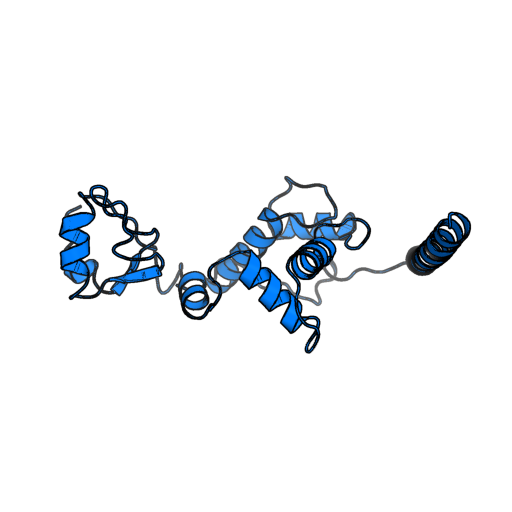.938 -16.123 1.00 89.19 113 LEU A C 1
ATOM 892 O O . LEU A 1 113 ? 5.055 0.803 -16.577 1.00 89.19 113 LEU A O 1
ATOM 896 N N . SER A 1 114 ? 5.463 2.990 -16.909 1.00 88.81 114 SER A N 1
ATOM 897 C CA . SER A 1 114 ? 5.172 3.071 -18.343 1.00 88.81 114 SER A CA 1
ATOM 898 C C . SER A 1 114 ? 3.687 2.895 -18.671 1.00 88.81 114 SER A C 1
ATOM 900 O O . SER A 1 114 ? 2.923 2.293 -17.916 1.00 88.81 114 SER A O 1
ATOM 902 N N . ASP A 1 115 ? 3.286 3.340 -19.858 1.00 88.94 115 ASP A N 1
ATOM 903 C CA . ASP A 1 115 ? 1.888 3.270 -20.298 1.00 88.94 115 ASP A CA 1
ATOM 904 C C . ASP A 1 115 ? 1.366 1.822 -20.336 1.00 88.94 115 ASP A C 1
ATOM 906 O O . ASP A 1 115 ? 0.229 1.544 -19.962 1.00 88.94 115 ASP A O 1
ATOM 910 N N . VAL A 1 116 ? 2.222 0.865 -20.721 1.00 88.19 116 VAL A N 1
ATOM 911 C CA . VAL A 1 116 ? 1.872 -0.567 -20.746 1.00 88.19 116 VAL A CA 1
ATOM 912 C C . VAL A 1 116 ? 1.699 -1.117 -19.332 1.00 88.19 116 VAL A C 1
ATOM 914 O O . VAL A 1 116 ? 0.776 -1.894 -19.089 1.00 88.19 116 VAL A O 1
ATOM 917 N N . GLY A 1 117 ? 2.577 -0.732 -18.401 1.00 90.88 117 GLY A N 1
ATOM 918 C CA . GLY A 1 117 ? 2.468 -1.160 -17.008 1.00 90.88 117 GLY A CA 1
ATOM 919 C C . GLY A 1 117 ? 1.224 -0.580 -16.349 1.00 90.88 117 GLY A C 1
ATOM 920 O O . GLY A 1 117 ? 0.499 -1.321 -15.691 1.00 90.88 117 GLY A O 1
ATOM 921 N N . ARG A 1 118 ? 0.913 0.698 -16.606 1.00 91.69 118 ARG A N 1
ATOM 922 C CA . ARG A 1 118 ? -0.305 1.332 -16.093 1.00 91.69 118 ARG A CA 1
ATOM 923 C C . ARG A 1 118 ? -1.567 0.700 -16.668 1.00 91.69 118 ARG A C 1
ATOM 925 O O . ARG A 1 118 ? -2.473 0.367 -15.914 1.00 91.69 118 ARG A O 1
ATOM 932 N N . MET A 1 119 ? -1.598 0.449 -17.976 1.00 89.31 119 MET A N 1
ATOM 933 C CA . MET A 1 119 ? -2.698 -0.265 -18.627 1.00 89.31 119 MET A CA 1
ATOM 934 C C . MET A 1 119 ? -2.916 -1.652 -18.004 1.00 89.31 119 MET A C 1
ATOM 936 O O . MET A 1 119 ? -4.048 -2.031 -17.722 1.00 89.31 119 MET A O 1
ATOM 940 N N . LYS A 1 120 ? -1.839 -2.414 -17.768 1.00 90.44 120 LYS A N 1
ATOM 941 C CA . LYS A 1 120 ? -1.918 -3.739 -17.133 1.00 90.44 120 LYS A CA 1
ATOM 942 C C . LYS A 1 120 ? -2.397 -3.672 -15.687 1.00 90.44 120 LYS A C 1
ATOM 944 O O . LYS A 1 120 ? -3.209 -4.499 -15.287 1.00 90.44 120 LYS A O 1
ATOM 949 N N . PHE A 1 121 ? -1.915 -2.688 -14.937 1.00 92.56 121 PHE A N 1
ATOM 950 C CA . PHE A 1 121 ? -2.323 -2.440 -13.562 1.00 92.56 121 PHE A CA 1
ATOM 951 C C . PHE A 1 121 ? -3.826 -2.142 -13.471 1.00 92.56 121 PHE A C 1
ATOM 953 O O . PHE A 1 121 ? -4.548 -2.855 -12.775 1.00 92.56 121 PHE A O 1
ATOM 960 N N . ASN A 1 122 ? -4.311 -1.167 -14.248 1.00 91.50 122 ASN A N 1
ATOM 961 C CA . ASN A 1 122 ? -5.730 -0.803 -14.294 1.00 91.50 122 ASN A CA 1
ATOM 962 C C . ASN A 1 122 ? -6.595 -1.989 -14.752 1.00 91.50 122 ASN A C 1
ATOM 964 O O . ASN A 1 122 ? -7.646 -2.245 -14.172 1.00 91.50 122 ASN A O 1
ATOM 968 N N . ALA A 1 123 ? -6.137 -2.758 -15.749 1.00 88.94 123 ALA A N 1
ATOM 969 C CA . ALA A 1 123 ? -6.865 -3.924 -16.246 1.00 88.94 123 ALA A CA 1
ATOM 970 C C . ALA A 1 123 ? -7.010 -5.042 -15.201 1.00 88.94 123 ALA A C 1
ATOM 972 O O . ALA A 1 123 ? -8.031 -5.725 -15.198 1.00 88.94 123 ALA A O 1
ATOM 973 N N . ARG A 1 124 ? -6.010 -5.240 -14.329 1.00 89.44 124 ARG A N 1
ATOM 974 C CA . ARG A 1 124 ? -6.078 -6.256 -13.266 1.00 89.44 124 ARG A CA 1
ATOM 975 C C . ARG A 1 124 ? -6.936 -5.800 -12.087 1.00 89.44 124 ARG A C 1
ATOM 977 O O . ARG A 1 124 ? -7.666 -6.612 -11.540 1.00 89.44 124 ARG A O 1
ATOM 984 N N . ILE A 1 125 ? -6.843 -4.529 -11.700 1.00 88.06 125 ILE A N 1
ATOM 985 C CA . ILE A 1 125 ? -7.546 -3.992 -10.523 1.00 88.06 125 ILE A CA 1
ATOM 986 C C . ILE A 1 125 ? -8.987 -3.562 -10.838 1.00 88.06 125 ILE A C 1
ATOM 988 O O . ILE A 1 125 ? -9.825 -3.506 -9.944 1.00 88.06 125 ILE A O 1
ATOM 992 N N . GLY A 1 126 ? -9.297 -3.268 -12.102 1.00 77.94 126 GLY A N 1
ATOM 993 C CA . GLY A 1 126 ? -10.627 -2.823 -12.523 1.00 77.94 126 GLY A CA 1
ATOM 994 C C . GLY A 1 126 ? -10.904 -1.335 -12.280 1.00 77.94 126 GLY A C 1
ATOM 995 O O . GLY A 1 126 ? -12.050 -0.908 -12.400 1.00 77.94 126 GLY A O 1
ATOM 996 N N . ASP A 1 127 ? -9.876 -0.540 -11.966 1.00 74.38 127 ASP A N 1
ATOM 997 C CA . ASP A 1 127 ? -9.970 0.913 -11.789 1.00 74.38 127 ASP A CA 1
ATOM 998 C C . ASP A 1 127 ? -9.184 1.636 -12.893 1.00 74.38 127 ASP A C 1
ATOM 1000 O O . ASP A 1 127 ? -7.958 1.544 -12.961 1.00 74.38 127 ASP A O 1
ATOM 1004 N N . ASP A 1 128 ? -9.894 2.353 -13.769 1.00 67.81 128 ASP A N 1
ATOM 1005 C CA . ASP A 1 128 ? -9.310 3.109 -14.890 1.00 67.81 128 ASP A CA 1
ATOM 1006 C C . ASP A 1 128 ? -9.286 4.630 -14.637 1.00 67.81 128 ASP A C 1
ATOM 1008 O O . ASP A 1 128 ? -9.141 5.443 -15.553 1.00 67.81 128 ASP A O 1
ATOM 1012 N N . SER A 1 129 ? -9.466 5.043 -13.378 1.00 69.06 129 SER A N 1
ATOM 1013 C CA . SER A 1 129 ? -9.568 6.457 -13.008 1.00 69.06 129 SER A CA 1
ATOM 1014 C C . SER A 1 129 ? -8.251 7.227 -13.155 1.00 69.06 129 SER A C 1
ATOM 1016 O O . SER A 1 129 ? -8.265 8.408 -13.510 1.00 69.06 129 SER A O 1
ATOM 1018 N N . SER A 1 130 ? -7.107 6.575 -12.926 1.00 72.69 130 SER A N 1
ATOM 1019 C CA . SER A 1 130 ? -5.789 7.208 -13.006 1.00 72.69 130 SER A CA 1
ATOM 1020 C C . SER A 1 130 ? -5.028 6.795 -14.267 1.00 72.69 130 SER A C 1
ATOM 1022 O O . SER A 1 130 ? -4.881 5.614 -14.591 1.00 72.69 130 SER A O 1
ATOM 1024 N N . LYS A 1 131 ? -4.523 7.816 -14.968 1.00 78.19 131 LYS A N 1
ATOM 1025 C CA . LYS A 1 131 ? -3.697 7.710 -16.184 1.00 78.19 131 LYS A CA 1
ATOM 1026 C C . LYS A 1 131 ? -2.239 8.086 -15.940 1.00 78.19 131 LYS A C 1
ATOM 1028 O O . LYS A 1 131 ? -1.453 8.138 -16.880 1.00 78.19 131 LYS A O 1
ATOM 1033 N N . GLU A 1 132 ? -1.889 8.419 -14.702 1.00 87.31 132 GLU A N 1
ATOM 1034 C CA . GLU A 1 132 ? -0.518 8.765 -14.360 1.00 87.31 132 GLU A CA 1
ATOM 1035 C C . GLU A 1 132 ? 0.314 7.499 -14.176 1.00 87.31 132 GLU A C 1
ATOM 1037 O O . GLU A 1 132 ? -0.139 6.516 -13.590 1.00 87.31 132 GLU A O 1
ATOM 1042 N N . ASN A 1 133 ? 1.560 7.540 -14.649 1.00 89.88 133 ASN A N 1
ATOM 1043 C CA . ASN A 1 133 ? 2.468 6.397 -14.562 1.00 89.88 133 ASN A CA 1
ATOM 1044 C C . ASN A 1 133 ? 3.139 6.253 -13.182 1.00 89.88 133 ASN A C 1
ATOM 1046 O O . ASN A 1 133 ? 3.958 5.356 -13.000 1.00 89.88 133 ASN A O 1
ATOM 1050 N N . ILE A 1 134 ? 2.820 7.124 -12.221 1.00 92.12 134 ILE A N 1
ATOM 1051 C CA . ILE A 1 134 ? 3.209 6.973 -10.812 1.00 92.12 134 ILE A CA 1
ATOM 1052 C C . ILE A 1 134 ? 2.104 6.252 -10.033 1.00 92.12 134 ILE A C 1
ATOM 1054 O O . ILE A 1 134 ? 0.956 6.198 -10.480 1.00 92.12 134 ILE A O 1
ATOM 1058 N N . LEU A 1 135 ? 2.447 5.689 -8.873 1.00 91.31 135 LEU A N 1
ATOM 1059 C CA . LEU A 1 135 ? 1.448 5.085 -7.992 1.00 91.31 135 LEU A CA 1
ATOM 1060 C C . LEU A 1 135 ? 0.752 6.146 -7.146 1.00 91.31 135 LEU A C 1
ATOM 1062 O O . LEU A 1 135 ? 1.389 7.043 -6.598 1.00 91.31 135 LEU A O 1
ATOM 1066 N N . ASN A 1 136 ? -0.550 5.963 -6.956 1.00 90.56 136 ASN A N 1
ATOM 1067 C CA . ASN A 1 136 ? -1.352 6.709 -5.999 1.00 90.56 136 ASN A CA 1
ATOM 1068 C C . ASN A 1 136 ? -1.621 5.888 -4.733 1.00 90.56 136 ASN A C 1
ATOM 1070 O O . ASN A 1 136 ? -1.492 4.667 -4.703 1.00 90.56 136 ASN A O 1
ATOM 1074 N N . LYS A 1 137 ? -2.057 6.556 -3.661 1.00 91.19 137 LYS A N 1
ATOM 1075 C CA . LYS A 1 137 ? -2.447 5.861 -2.421 1.00 91.19 137 LYS A CA 1
ATOM 1076 C C . LYS A 1 137 ? -3.587 4.865 -2.664 1.00 91.19 137 LYS A C 1
ATOM 1078 O O . LYS A 1 137 ? -3.525 3.748 -2.166 1.00 91.19 137 LYS A O 1
ATOM 1083 N N . ASN A 1 138 ? -4.574 5.255 -3.473 1.00 90.50 138 ASN A N 1
ATOM 1084 C CA . ASN A 1 138 ? -5.700 4.391 -3.838 1.00 90.50 138 ASN A CA 1
ATOM 1085 C C . ASN A 1 138 ? -5.241 3.162 -4.628 1.00 90.50 138 ASN A C 1
ATOM 1087 O O . ASN A 1 138 ? -5.740 2.075 -4.374 1.00 90.50 138 ASN A O 1
ATOM 1091 N N . ASP A 1 139 ? -4.244 3.313 -5.509 1.00 91.75 139 ASP A N 1
ATOM 1092 C CA . ASP A 1 139 ? -3.667 2.187 -6.250 1.00 91.75 139 ASP A CA 1
ATOM 1093 C C . ASP A 1 139 ? -3.133 1.123 -5.277 1.00 91.75 139 ASP A C 1
ATOM 1095 O O . ASP A 1 139 ? -3.440 -0.057 -5.413 1.00 91.75 139 ASP A O 1
ATOM 1099 N N . ILE A 1 140 ? -2.391 1.541 -4.247 1.00 92.56 140 ILE A N 1
ATOM 1100 C CA . ILE A 1 140 ? -1.829 0.632 -3.235 1.00 92.56 140 ILE A CA 1
ATOM 1101 C C . ILE A 1 140 ? -2.939 -0.034 -2.411 1.00 92.56 140 ILE A C 1
ATOM 1103 O O . ILE A 1 140 ? -2.891 -1.241 -2.181 1.00 92.56 140 ILE A O 1
ATOM 1107 N N . VAL A 1 141 ? -3.952 0.730 -1.987 1.00 93.38 141 VAL A N 1
ATOM 1108 C CA . VAL A 1 141 ? -5.098 0.188 -1.235 1.00 93.38 141 VAL A CA 1
ATOM 1109 C C . VAL A 1 141 ? -5.858 -0.842 -2.070 1.00 93.38 141 VAL A C 1
ATOM 1111 O O . VAL A 1 141 ? -6.177 -1.914 -1.563 1.00 93.38 141 VAL A O 1
ATOM 1114 N N . ASN A 1 142 ? -6.080 -0.566 -3.354 1.00 92.88 142 ASN A N 1
ATOM 1115 C CA . ASN A 1 142 ? -6.767 -1.483 -4.255 1.00 92.88 142 ASN A CA 1
ATOM 1116 C C . ASN A 1 142 ? -5.958 -2.767 -4.504 1.00 92.88 142 ASN A C 1
ATOM 1118 O O . ASN A 1 142 ? -6.543 -3.843 -4.575 1.00 92.88 142 ASN A O 1
ATOM 1122 N N . VAL A 1 143 ? -4.620 -2.691 -4.569 1.00 93.75 143 VAL A N 1
ATOM 1123 C CA . VAL A 1 143 ? -3.758 -3.889 -4.639 1.00 93.75 143 VAL A CA 1
ATOM 1124 C C . VAL A 1 143 ? -3.915 -4.752 -3.388 1.00 93.75 143 VAL A C 1
ATOM 1126 O O . VAL A 1 143 ? -4.036 -5.971 -3.492 1.00 93.75 143 VAL A O 1
ATOM 1129 N N . ILE A 1 144 ? -3.913 -4.135 -2.204 1.00 94.31 144 ILE A N 1
ATOM 1130 C CA . ILE A 1 144 ? -4.093 -4.859 -0.938 1.00 94.31 144 ILE A CA 1
ATOM 1131 C C . ILE A 1 144 ? -5.490 -5.487 -0.884 1.00 94.31 144 ILE A C 1
ATOM 1133 O O . ILE A 1 144 ? -5.623 -6.639 -0.473 1.00 94.31 144 ILE A O 1
ATOM 1137 N N . LEU A 1 145 ? -6.517 -4.764 -1.335 1.00 92.94 145 LEU A N 1
ATOM 1138 C CA . LEU A 1 145 ? -7.885 -5.269 -1.406 1.00 92.94 145 LEU A CA 1
ATOM 1139 C C . LEU A 1 145 ? -7.986 -6.482 -2.335 1.00 92.94 145 LEU A C 1
ATOM 1141 O O . LEU A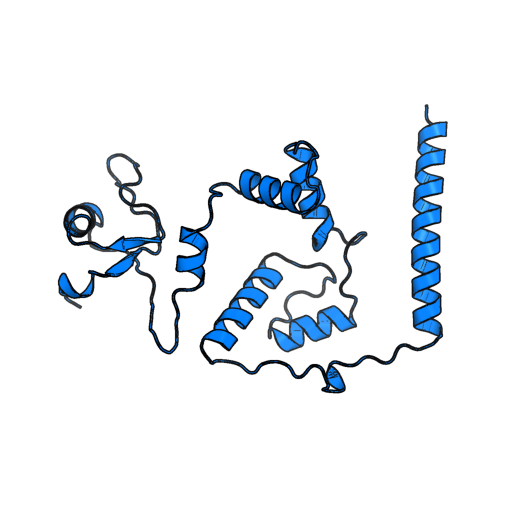 1 145 ? -8.546 -7.500 -1.943 1.00 92.94 145 LEU A O 1
ATOM 1145 N N . GLU A 1 146 ? -7.396 -6.405 -3.525 1.00 93.00 146 GLU A N 1
ATOM 1146 C CA . GLU A 1 146 ? -7.371 -7.519 -4.473 1.00 93.00 146 GLU A CA 1
ATOM 1147 C C . GLU A 1 146 ? -6.626 -8.735 -3.901 1.00 93.00 146 GLU A C 1
ATOM 1149 O O . GLU A 1 146 ? -7.096 -9.867 -4.010 1.00 93.00 146 GLU A O 1
ATOM 1154 N N . LEU A 1 147 ? -5.509 -8.520 -3.199 1.00 93.75 147 LEU A N 1
ATOM 1155 C CA . LEU A 1 147 ? -4.786 -9.596 -2.518 1.00 93.75 147 LEU A CA 1
ATOM 1156 C C . LEU A 1 147 ? -5.649 -10.279 -1.443 1.00 93.75 147 LEU A C 1
ATOM 1158 O O . LEU A 1 147 ? -5.648 -11.507 -1.328 1.00 93.75 147 LEU A O 1
ATOM 1162 N N . VAL A 1 148 ? -6.399 -9.492 -0.667 1.00 93.38 148 VAL A N 1
ATOM 1163 C CA . VAL A 1 148 ? -7.345 -10.006 0.333 1.00 93.38 148 VAL A CA 1
ATOM 1164 C C . VAL A 1 148 ? -8.501 -10.754 -0.337 1.00 93.38 148 VAL A C 1
ATOM 1166 O O . VAL A 1 148 ? -8.871 -11.827 0.136 1.00 93.38 148 VAL A O 1
ATOM 1169 N N . ASN A 1 149 ? -9.027 -10.256 -1.458 1.00 92.12 149 ASN A N 1
ATOM 1170 C CA . ASN A 1 149 ? -10.091 -10.917 -2.216 1.00 92.12 149 ASN A CA 1
ATOM 1171 C C . ASN A 1 149 ? -9.652 -12.288 -2.732 1.00 92.12 149 ASN A C 1
ATOM 1173 O O . ASN A 1 149 ? -10.357 -13.271 -2.508 1.00 92.12 149 ASN A O 1
ATOM 1177 N N . ILE A 1 150 ? -8.460 -12.380 -3.332 1.00 92.56 150 ILE A N 1
ATOM 1178 C CA . ILE A 1 150 ? -7.876 -13.659 -3.765 1.00 92.56 150 ILE A CA 1
ATOM 1179 C C . ILE A 1 150 ? -7.733 -14.603 -2.567 1.00 92.56 150 ILE A C 1
ATOM 1181 O O . ILE A 1 150 ? -8.050 -15.788 -2.662 1.00 92.56 150 ILE A O 1
ATOM 1185 N N . ARG A 1 151 ? -7.295 -14.090 -1.409 1.00 91.38 151 ARG A N 1
ATOM 1186 C CA . ARG A 1 151 ? -7.155 -14.905 -0.198 1.00 91.38 151 ARG A CA 1
ATOM 1187 C C . ARG A 1 151 ? -8.497 -15.416 0.337 1.00 91.38 151 ARG A C 1
ATOM 1189 O O . ARG A 1 151 ? -8.540 -16.543 0.822 1.00 91.38 151 ARG A O 1
ATOM 1196 N N . ASN A 1 152 ? -9.561 -14.626 0.218 1.00 90.81 152 ASN A N 1
ATOM 1197 C CA . ASN A 1 152 ? -10.936 -15.022 0.539 1.00 90.81 152 ASN A CA 1
ATOM 1198 C C . ASN A 1 152 ? -11.566 -15.943 -0.525 1.00 90.81 152 ASN A C 1
ATOM 1200 O O . ASN A 1 152 ? -12.717 -16.334 -0.386 1.00 90.81 152 ASN A O 1
ATOM 1204 N N . GLY A 1 153 ? -10.841 -16.293 -1.594 1.00 89.19 153 GLY A N 1
ATOM 1205 C CA . GLY A 1 153 ? -11.343 -17.143 -2.680 1.00 89.19 153 GLY A CA 1
ATOM 1206 C C . GLY A 1 153 ? -12.141 -16.397 -3.753 1.00 89.19 153 GLY A C 1
ATOM 1207 O O . GLY A 1 153 ? -12.583 -17.011 -4.721 1.00 89.19 153 GLY A O 1
ATOM 1208 N N . ASN A 1 154 ? -12.273 -15.074 -3.634 1.00 87.94 154 ASN A N 1
ATOM 1209 C CA . ASN A 1 154 ? -12.982 -14.205 -4.573 1.00 87.94 154 ASN A CA 1
ATOM 1210 C C . ASN A 1 154 ? -12.036 -13.654 -5.651 1.00 87.94 154 ASN A C 1
ATOM 1212 O O . ASN A 1 154 ? -11.973 -12.449 -5.880 1.00 87.94 154 ASN A O 1
ATOM 1216 N N . GLY A 1 155 ? -11.270 -14.531 -6.297 1.00 86.88 155 GLY A N 1
ATOM 1217 C CA . GLY A 1 155 ? -10.330 -14.152 -7.349 1.00 86.88 155 GLY A CA 1
ATOM 1218 C C . GLY A 1 155 ? -9.409 -15.298 -7.746 1.00 86.88 155 GLY A C 1
ATOM 1219 O O . GLY A 1 155 ? -9.243 -16.269 -7.010 1.00 86.88 155 GLY A O 1
ATOM 1220 N N . GLU A 1 156 ? -8.792 -15.177 -8.917 1.00 89.94 156 GLU A N 1
ATOM 1221 C CA . GLU A 1 156 ? -7.824 -16.152 -9.420 1.00 89.94 156 GLU A CA 1
ATOM 1222 C C . GLU A 1 156 ? -6.401 -15.599 -9.339 1.00 89.94 156 GLU A C 1
ATOM 1224 O O . GLU A 1 156 ? -6.160 -14.410 -9.584 1.00 89.94 156 GLU A O 1
ATOM 1229 N N . VAL A 1 157 ? -5.459 -16.483 -9.005 1.00 92.31 157 VAL A N 1
ATOM 1230 C CA . VAL A 1 157 ? -4.025 -16.185 -9.028 1.00 92.31 157 VAL A CA 1
ATOM 1231 C C . VAL A 1 157 ? -3.561 -16.100 -10.478 1.00 92.31 157 VAL A C 1
ATOM 1233 O O . VAL A 1 157 ? -3.891 -16.960 -11.292 1.00 92.31 157 VAL A O 1
ATOM 1236 N N . ASP A 1 158 ? -2.775 -15.075 -10.792 1.00 90.75 158 ASP A N 1
ATOM 1237 C CA . ASP A 1 158 ? -2.235 -14.898 -12.135 1.00 90.75 158 ASP A CA 1
ATOM 1238 C C . ASP A 1 158 ? -1.231 -15.997 -12.503 1.00 90.75 158 ASP A C 1
ATOM 1240 O O . ASP A 1 158 ? -0.312 -16.318 -11.744 1.00 90.75 158 ASP A O 1
ATOM 1244 N N . ASP A 1 159 ? -1.357 -16.512 -13.726 1.00 92.06 159 ASP A N 1
ATOM 1245 C CA . ASP A 1 159 ? -0.346 -17.367 -14.337 1.00 92.06 159 ASP A CA 1
ATOM 1246 C C . ASP A 1 159 ? 0.783 -16.509 -14.937 1.00 92.06 159 ASP A C 1
ATOM 1248 O O . ASP A 1 159 ? 0.581 -15.675 -15.832 1.00 92.06 159 ASP A O 1
ATOM 1252 N N . ILE A 1 160 ? 1.998 -16.722 -14.433 1.00 89.31 160 ILE A N 1
ATOM 1253 C CA . ILE A 1 160 ? 3.212 -16.018 -14.863 1.00 89.31 160 ILE A CA 1
ATOM 1254 C C . ILE A 1 160 ? 3.619 -16.434 -16.287 1.00 89.31 160 ILE A C 1
ATOM 1256 O O . ILE A 1 160 ? 4.247 -15.651 -17.010 1.00 89.31 160 ILE A O 1
ATOM 1260 N N . ASP A 1 161 ? 3.255 -17.638 -16.728 1.00 92.81 161 ASP A N 1
ATOM 1261 C CA . ASP A 1 161 ? 3.596 -18.145 -18.058 1.00 92.81 161 ASP A CA 1
ATOM 1262 C C . ASP A 1 161 ? 2.596 -17.727 -19.137 1.00 92.81 161 ASP A C 1
ATOM 1264 O O . ASP A 1 161 ? 2.886 -17.847 -20.333 1.00 92.81 161 ASP A O 1
ATOM 1268 N N . HIS A 1 162 ? 1.468 -17.128 -18.745 1.00 93.62 162 HIS A N 1
ATOM 1269 C CA . HIS A 1 162 ? 0.518 -16.570 -19.691 1.00 93.62 162 HIS A CA 1
ATOM 1270 C C . HIS A 1 162 ? 1.195 -15.516 -20.582 1.00 93.62 162 HIS A C 1
ATOM 1272 O O . HIS A 1 162 ? 1.759 -14.530 -20.101 1.00 93.62 162 HIS A O 1
ATOM 1278 N N . LEU A 1 163 ? 1.111 -15.681 -21.908 1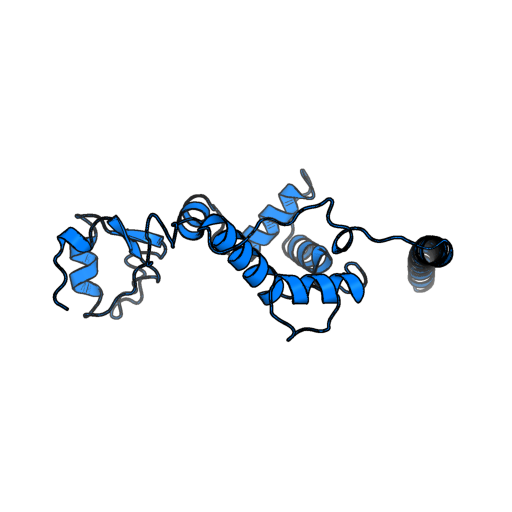.00 90.81 163 LEU A N 1
ATOM 1279 C CA . LEU A 1 163 ? 1.790 -14.791 -22.860 1.00 90.81 163 LEU A CA 1
ATOM 1280 C C . LEU A 1 163 ? 1.336 -13.334 -22.745 1.00 90.81 163 LEU A C 1
ATOM 1282 O O . LEU A 1 163 ? 2.127 -12.439 -23.006 1.00 90.81 163 LEU A O 1
ATOM 1286 N N . GLY A 1 164 ? 0.107 -13.077 -22.289 1.00 87.31 164 GLY A N 1
ATOM 1287 C CA . GLY A 1 164 ? -0.343 -11.722 -21.971 1.00 87.31 164 GLY A CA 1
ATOM 1288 C C . GLY A 1 164 ? 0.492 -11.036 -20.880 1.00 87.31 164 GLY A C 1
ATOM 1289 O O . GLY A 1 164 ? 0.564 -9.809 -20.874 1.00 87.31 164 GLY A O 1
ATOM 1290 N N . ASN A 1 165 ? 1.137 -11.795 -19.991 1.00 88.94 165 ASN A N 1
ATOM 1291 C CA . ASN A 1 165 ? 2.029 -11.311 -18.930 1.00 88.94 165 ASN A CA 1
ATOM 1292 C C . ASN A 1 165 ? 3.511 -11.352 -19.346 1.00 88.94 165 ASN A C 1
ATOM 1294 O O . ASN A 1 165 ? 4.379 -10.829 -18.645 1.00 88.94 165 ASN A O 1
ATOM 1298 N N . ARG A 1 166 ? 3.818 -11.918 -20.520 1.00 90.94 166 ARG A N 1
ATOM 1299 C CA . ARG A 1 166 ? 5.148 -11.897 -21.134 1.00 90.94 166 ARG A CA 1
ATOM 1300 C C . ARG A 1 166 ? 5.221 -10.766 -22.160 1.00 90.94 166 ARG A C 1
ATOM 1302 O O . ARG A 1 166 ? 4.375 -10.629 -23.034 1.00 90.94 166 ARG A O 1
ATOM 1309 N N . ARG A 1 167 ? 6.273 -9.950 -22.091 1.00 85.94 167 ARG A N 1
ATOM 1310 C CA . ARG A 1 167 ? 6.511 -8.859 -23.048 1.00 85.94 167 ARG A CA 1
ATOM 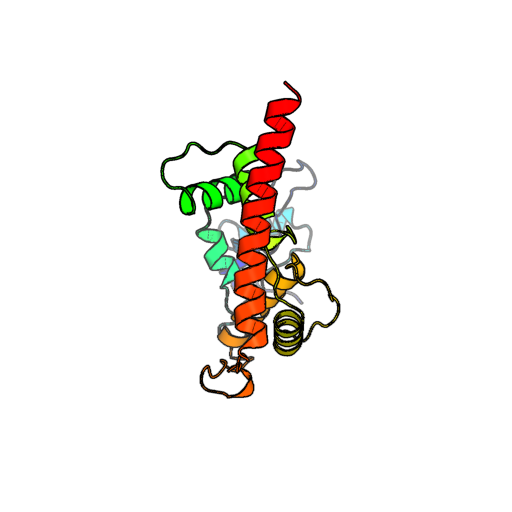1311 C C . ARG A 1 167 ? 7.766 -9.135 -23.861 1.00 85.94 167 ARG A C 1
ATOM 1313 O O . ARG A 1 167 ? 8.842 -9.323 -23.297 1.00 85.94 167 ARG A O 1
ATOM 1320 N N . VAL A 1 168 ? 7.639 -9.095 -25.185 1.00 89.38 168 VAL A N 1
ATOM 1321 C CA . VAL A 1 168 ? 8.788 -9.108 -26.097 1.00 89.38 168 VAL A CA 1
ATOM 1322 C C . VAL A 1 168 ? 9.291 -7.677 -26.248 1.00 89.38 168 VAL A C 1
ATOM 1324 O O . VAL A 1 168 ? 8.522 -6.782 -26.592 1.00 89.38 168 VAL A O 1
ATOM 1327 N N . ARG A 1 169 ? 10.579 -7.454 -25.975 1.00 88.69 169 ARG A N 1
ATOM 1328 C CA . ARG A 1 169 ? 11.229 -6.154 -26.175 1.00 88.69 169 ARG A CA 1
ATOM 1329 C C . ARG A 1 169 ? 12.011 -6.167 -27.478 1.00 88.69 169 ARG A C 1
ATOM 1331 O O . ARG A 1 169 ? 12.840 -7.047 -27.699 1.00 88.69 169 ARG A O 1
ATOM 1338 N N . SER A 1 170 ? 11.770 -5.170 -28.319 1.00 92.56 170 SER A N 1
ATOM 1339 C CA . SER A 1 170 ? 12.534 -4.969 -29.550 1.00 92.56 170 SER A CA 1
ATOM 1340 C C . SER A 1 170 ? 13.906 -4.360 -29.254 1.00 92.56 170 SER A C 1
ATOM 1342 O O . SER A 1 170 ? 14.109 -3.721 -28.220 1.00 92.56 170 SER A O 1
ATOM 1344 N N . VAL A 1 171 ? 14.844 -4.490 -30.197 1.00 94.62 171 VAL A N 1
ATOM 1345 C CA . VAL A 1 171 ? 16.188 -3.888 -30.085 1.00 94.62 171 VAL A CA 1
ATOM 1346 C C . VAL A 1 171 ? 16.112 -2.378 -29.839 1.00 94.62 171 VAL A C 1
ATOM 1348 O O . VAL A 1 171 ? 16.839 -1.867 -28.994 1.00 94.62 171 VAL A O 1
ATOM 1351 N N . GLY A 1 172 ? 15.187 -1.675 -30.504 1.00 93.75 172 GLY A N 1
ATOM 1352 C CA . GLY A 1 172 ? 14.974 -0.237 -30.301 1.00 93.75 172 GLY A CA 1
ATOM 1353 C C . GLY A 1 172 ? 14.620 0.130 -28.856 1.00 93.75 172 GLY A C 1
ATOM 1354 O O . GLY A 1 172 ? 15.247 1.019 -28.294 1.00 93.75 172 GLY A O 1
ATOM 1355 N N . GLU A 1 173 ? 13.700 -0.608 -28.224 1.00 87.75 173 GLU A N 1
ATOM 1356 C CA . GLU A 1 173 ? 13.302 -0.380 -26.824 1.00 87.75 173 GLU A CA 1
ATOM 1357 C C . GLU A 1 173 ? 14.473 -0.622 -25.858 1.00 87.75 173 GLU A C 1
ATOM 1359 O O . GLU A 1 173 ? 14.673 0.116 -24.893 1.00 87.75 173 GLU A O 1
ATOM 1364 N N . MET A 1 174 ? 15.288 -1.648 -26.123 1.00 89.50 174 MET A N 1
ATOM 1365 C CA . MET A 1 174 ? 16.478 -1.922 -25.315 1.00 89.50 174 MET A CA 1
ATOM 1366 C C . MET A 1 174 ? 17.513 -0.799 -25.432 1.00 89.50 174 MET A C 1
ATOM 1368 O O . MET A 1 174 ? 18.035 -0.342 -24.414 1.00 89.50 174 MET A O 1
ATOM 1372 N N . VAL A 1 175 ? 17.785 -0.328 -26.652 1.00 94.81 175 VAL A N 1
ATOM 1373 C CA . VAL A 1 175 ? 18.726 0.774 -26.898 1.00 94.81 175 VAL A CA 1
ATOM 1374 C C . VAL A 1 175 ? 18.223 2.073 -26.269 1.00 94.81 175 VAL A C 1
ATOM 1376 O O . VAL A 1 175 ? 19.007 2.774 -25.631 1.00 94.81 175 VAL A O 1
ATOM 1379 N N . GLU A 1 176 ? 16.928 2.371 -26.382 1.00 91.31 176 GLU A N 1
ATOM 1380 C CA . GLU A 1 176 ? 16.321 3.557 -25.775 1.00 91.31 176 GLU A CA 1
ATOM 1381 C C . GLU A 1 176 ? 16.493 3.561 -24.253 1.00 91.31 176 GLU A C 1
ATOM 1383 O O . GLU A 1 176 ? 16.939 4.559 -23.687 1.00 91.31 176 GLU A O 1
ATOM 1388 N N . ASN A 1 177 ? 16.212 2.440 -23.583 1.00 87.50 177 ASN A N 1
ATOM 1389 C CA . ASN A 1 177 ? 16.367 2.338 -22.132 1.00 87.50 177 ASN A CA 1
ATOM 1390 C C . ASN A 1 177 ? 17.822 2.543 -21.691 1.00 87.50 177 ASN A C 1
ATOM 1392 O O . ASN A 1 177 ? 18.083 3.278 -20.736 1.00 87.50 177 ASN A O 1
ATOM 1396 N N . VAL A 1 178 ? 18.786 1.951 -22.404 1.00 92.00 178 VAL A N 1
ATOM 1397 C CA . VAL A 1 178 ? 20.217 2.154 -22.121 1.00 92.00 178 VAL A CA 1
ATOM 1398 C C . VAL A 1 178 ? 20.611 3.619 -22.330 1.00 92.00 178 VAL A C 1
ATOM 1400 O O . VAL A 1 178 ? 21.310 4.198 -21.494 1.00 92.00 178 VAL A O 1
ATOM 1403 N N . TYR A 1 179 ? 20.131 4.241 -23.407 1.00 94.50 179 TYR A N 1
ATOM 1404 C CA . TYR A 1 179 ? 20.396 5.645 -23.702 1.00 94.50 179 TYR A CA 1
ATOM 1405 C C . TYR A 1 179 ? 19.794 6.579 -22.645 1.00 94.50 179 TYR A C 1
ATOM 1407 O O . TYR A 1 179 ? 20.481 7.475 -22.156 1.00 94.50 179 TYR A O 1
ATOM 1415 N N . ARG A 1 180 ? 18.552 6.322 -22.214 1.00 88.69 180 ARG A N 1
ATOM 1416 C CA . ARG A 1 180 ? 17.860 7.069 -21.155 1.00 88.69 180 ARG A CA 1
ATOM 1417 C C . ARG A 1 180 ? 18.649 7.046 -19.847 1.00 88.69 180 ARG A C 1
ATOM 1419 O O . ARG A 1 180 ? 18.896 8.099 -19.267 1.00 88.69 180 ARG A O 1
ATOM 1426 N N . VAL A 1 181 ? 19.117 5.872 -19.418 1.00 88.62 181 VAL A N 1
ATOM 1427 C CA . VAL A 1 181 ? 19.977 5.745 -18.226 1.00 88.62 181 VAL A CA 1
ATOM 1428 C C . VAL A 1 181 ? 21.279 6.537 -18.395 1.00 88.62 181 VAL A C 1
ATOM 1430 O O . VAL A 1 181 ? 21.739 7.184 -17.452 1.00 88.62 181 VAL A O 1
ATOM 1433 N N . GLY A 1 182 ? 21.866 6.524 -19.596 1.00 92.81 182 GLY A N 1
ATOM 1434 C CA . GLY A 1 182 ? 23.034 7.338 -19.932 1.00 92.81 182 GLY A CA 1
ATOM 1435 C C . GLY A 1 182 ? 22.777 8.841 -19.787 1.00 92.81 182 GLY A C 1
ATOM 1436 O O . GLY A 1 182 ? 23.568 9.536 -19.149 1.00 92.81 182 GLY A O 1
ATOM 1437 N N . LEU A 1 183 ? 21.654 9.335 -20.314 1.00 92.56 183 LEU A N 1
ATOM 1438 C CA . LEU A 1 183 ? 21.258 10.741 -20.212 1.00 92.56 183 LEU A CA 1
ATOM 1439 C C . LEU A 1 183 ? 21.042 11.183 -18.764 1.00 92.56 183 LEU A C 1
ATOM 1441 O O . LEU A 1 183 ? 21.552 12.233 -18.384 1.00 92.56 183 LEU A O 1
ATOM 1445 N N . VAL A 1 184 ? 20.372 10.372 -17.940 1.00 88.44 184 VAL A N 1
ATOM 1446 C CA . VAL A 1 184 ? 20.161 10.688 -16.515 1.00 88.44 184 VAL A CA 1
ATOM 1447 C C . VAL A 1 184 ? 21.501 10.844 -15.785 1.00 88.44 184 VAL A C 1
ATOM 1449 O O . VAL A 1 184 ? 21.693 11.786 -15.017 1.00 88.44 184 VAL A O 1
ATOM 1452 N N . ARG A 1 185 ? 22.484 9.979 -16.070 1.00 89.69 185 ARG A N 1
ATOM 1453 C CA . ARG A 1 185 ? 23.835 10.094 -15.487 1.00 89.69 185 ARG A CA 1
ATOM 1454 C C . ARG A 1 185 ? 24.561 11.364 -15.936 1.00 89.69 185 ARG A C 1
ATOM 1456 O O . ARG A 1 185 ? 25.240 11.999 -15.128 1.00 89.69 185 ARG A O 1
ATOM 1463 N N . LEU A 1 186 ? 24.434 11.730 -17.213 1.00 93.19 186 LEU A N 1
ATOM 1464 C CA . LEU A 1 186 ? 25.011 12.966 -17.747 1.00 93.19 186 LEU A CA 1
ATOM 1465 C C . LEU A 1 186 ? 24.356 14.202 -17.124 1.00 93.19 186 LEU A C 1
ATOM 1467 O O . LEU A 1 186 ? 25.060 15.134 -16.739 1.00 93.19 186 LEU A O 1
ATOM 1471 N N . GLU A 1 187 ? 23.033 14.191 -16.974 1.00 90.69 187 GLU A N 1
ATOM 1472 C CA . GLU A 1 187 ? 22.271 15.263 -16.337 1.00 90.69 187 GLU A CA 1
ATOM 1473 C C . GLU A 1 187 ? 22.743 15.497 -14.898 1.00 90.69 187 GLU A C 1
ATOM 1475 O O . GLU A 1 187 ? 23.044 16.633 -14.524 1.00 90.69 187 GLU A O 1
ATOM 1480 N N . GLU A 1 188 ? 22.881 14.435 -14.100 1.00 85.94 188 GLU A N 1
ATOM 1481 C CA . GLU A 1 188 ? 23.396 14.547 -12.734 1.00 85.94 188 GLU A CA 1
ATOM 1482 C C . GLU A 1 188 ? 24.826 15.099 -12.696 1.00 85.94 188 GLU A C 1
ATOM 1484 O O . GLU A 1 188 ? 25.140 15.951 -11.861 1.00 85.94 188 GLU A O 1
ATOM 1489 N N . GLY A 1 189 ? 25.692 14.655 -13.612 1.00 89.44 189 GLY A N 1
ATOM 1490 C CA . GLY A 1 189 ? 27.054 15.175 -13.738 1.00 89.44 189 GLY A CA 1
ATOM 1491 C C . GLY A 1 189 ? 27.085 16.671 -14.065 1.00 89.44 189 GLY A C 1
ATOM 1492 O O . GLY A 1 189 ? 27.839 17.429 -13.449 1.00 89.44 189 GLY A O 1
ATOM 1493 N N . CYS A 1 190 ? 26.237 17.117 -14.992 1.00 89.75 190 CYS A N 1
ATOM 1494 C CA . CYS A 1 190 ? 26.105 18.523 -15.367 1.00 89.75 190 CYS A CA 1
ATOM 1495 C C . CYS A 1 190 ? 25.525 19.374 -14.232 1.00 89.75 190 CYS A C 1
ATOM 1497 O O . CYS A 1 190 ? 26.094 20.421 -13.921 1.00 89.75 190 CYS A O 1
ATOM 1499 N N . LYS A 1 191 ? 24.454 18.922 -13.563 1.00 88.19 191 LYS A N 1
ATOM 1500 C CA . LYS A 1 191 ? 23.864 19.625 -12.409 1.00 88.19 191 LYS A CA 1
ATOM 1501 C C . LYS A 1 191 ? 24.893 19.851 -11.302 1.00 88.19 191 LYS A C 1
ATOM 1503 O O . LYS A 1 191 ? 24.992 20.961 -10.783 1.00 88.19 191 LYS A O 1
ATOM 1508 N N . ARG A 1 192 ? 25.708 18.835 -10.985 1.00 82.69 192 ARG A N 1
ATOM 1509 C CA . ARG A 1 192 ? 26.798 18.965 -10.002 1.00 82.69 192 ARG A CA 1
ATOM 1510 C C . ARG A 1 192 ? 27.823 20.021 -10.421 1.00 82.69 192 ARG A C 1
ATOM 1512 O O . ARG A 1 192 ? 28.198 20.850 -9.598 1.00 82.69 192 ARG A O 1
ATOM 1519 N N . LYS A 1 193 ? 28.242 20.029 -11.694 1.00 85.44 193 LYS A N 1
ATOM 1520 C CA . LYS A 1 193 ? 29.191 21.029 -12.218 1.00 85.44 193 LYS A CA 1
ATOM 1521 C C . LYS A 1 193 ? 28.629 22.450 -12.154 1.00 85.44 193 LYS A C 1
ATOM 1523 O O . LYS A 1 193 ? 29.313 23.332 -11.655 1.00 85.44 193 LYS A O 1
ATOM 1528 N N . ILE A 1 194 ? 27.387 22.661 -12.595 1.00 87.50 194 ILE A N 1
ATOM 1529 C CA . ILE A 1 194 ? 26.741 23.985 -12.603 1.00 87.50 194 ILE A CA 1
ATOM 1530 C C . ILE A 1 194 ? 26.591 24.542 -11.182 1.00 87.50 194 ILE A C 1
ATOM 1532 O O . ILE A 1 194 ? 26.854 25.723 -10.968 1.00 87.50 194 ILE A O 1
ATOM 1536 N N . ASN A 1 195 ? 26.213 23.709 -10.207 1.00 79.38 195 ASN A N 1
ATOM 1537 C CA . ASN A 1 195 ? 26.144 24.139 -8.808 1.00 79.38 195 ASN A CA 1
ATOM 1538 C C . ASN A 1 195 ? 27.524 24.469 -8.234 1.00 79.38 195 ASN A C 1
ATOM 1540 O O . ASN A 1 195 ? 27.651 25.438 -7.497 1.00 79.38 195 ASN A O 1
ATOM 1544 N N . CYS A 1 196 ? 28.557 23.710 -8.605 1.00 73.69 196 CYS A N 1
ATOM 1545 C CA . CYS A 1 196 ? 29.928 23.993 -8.192 1.00 73.69 196 CYS A CA 1
ATOM 1546 C C . CYS A 1 196 ? 30.481 25.292 -8.806 1.00 73.69 196 CYS A C 1
ATOM 1548 O O . CYS A 1 196 ? 31.329 25.923 -8.196 1.00 73.69 196 CYS A O 1
ATOM 1550 N N . SER A 1 197 ? 30.023 25.691 -9.998 1.00 64.88 197 SER A N 1
ATOM 1551 C CA . SER A 1 197 ? 30.425 26.947 -10.659 1.00 64.88 197 SER A CA 1
ATOM 1552 C C . SER A 1 197 ? 29.652 28.185 -10.181 1.00 64.88 197 SER A C 1
ATOM 1554 O O . SER A 1 197 ? 29.967 29.294 -10.603 1.00 64.88 197 SER A O 1
ATOM 1556 N N . ARG A 1 198 ? 28.606 28.003 -9.365 1.00 53.31 198 ARG A N 1
ATOM 1557 C CA . ARG A 1 198 ? 27.790 29.075 -8.764 1.00 53.31 198 ARG A CA 1
ATOM 1558 C C . ARG A 1 198 ? 28.214 29.434 -7.332 1.00 53.31 198 ARG A C 1
ATOM 1560 O O . ARG A 1 198 ? 27.570 30.285 -6.722 1.00 53.31 198 ARG A O 1
ATOM 1567 N N . ILE A 1 199 ? 29.260 28.784 -6.827 1.00 46.88 199 ILE A N 1
ATOM 1568 C CA . ILE A 1 199 ? 29.969 29.068 -5.572 1.00 46.88 199 ILE A CA 1
ATOM 1569 C C . ILE A 1 199 ? 31.320 29.667 -5.956 1.00 46.88 199 ILE A C 1
ATOM 1571 O O . ILE A 1 199 ? 31.736 30.634 -5.285 1.00 46.88 199 ILE A O 1
#

pLDDT: mean 87.5, std 7.79, range [46.88, 95.12]